Protein AF-A0A0K1EF83-F1 (afdb_monomer)

Foldseek 3Di:
DDPLPVPPPPPVPDDPDDDDDDPDPPPPNLAFKEKEWAWADWQAADCPAPDPLLNFAWIKTKIFIDTPPDPDTLDIAIKIATDDDADLDPPPSHEHDFDKWWWFQDPDDFAGIFTWAQDLVVLCVRRPNDFDAGEGDDWTSVVHSGYIFTAHYWDCVVVSHITHPPRVVVSVSVVCVCVVPFDWDQHWIGRNPDIGRGTIRSRYMYGYYYHDD

Organism: Chondromyces crocatus (NCBI:txid52)

Solvent-accessible surface area (backbone atoms only — not comparable to full-atom values): 11336 Å² total; per-residue (Å²): 136,87,66,79,80,75,52,82,76,67,60,84,81,65,75,94,73,88,82,86,87,76,98,60,87,72,75,71,73,60,62,43,35,39,38,41,36,38,33,71,49,77,29,60,61,29,88,86,40,94,43,70,36,22,28,44,5,11,22,42,18,44,32,37,33,30,44,68,97,56,95,58,63,80,47,70,33,29,29,39,32,28,16,62,67,61,46,36,61,58,95,65,52,26,20,62,57,64,46,78,35,36,42,29,64,33,91,64,91,62,35,65,33,27,47,30,28,77,39,64,70,56,10,37,71,64,25,36,65,23,52,85,38,24,43,26,68,34,40,46,35,76,61,33,85,37,20,34,18,33,7,67,45,72,48,44,67,94,74,51,23,46,34,34,37,64,13,61,63,39,47,52,52,53,46,52,54,48,68,73,70,49,46,68,45,77,47,66,30,15,32,30,77,54,80,41,79,44,55,28,32,66,18,41,36,37,37,40,42,67,62,82,127

Mean predicted aligned error: 7.96 Å

Sequence (213 aa):
MSTCVAGAVAEANQQQDGNERVRGVVKPCPVQLVLTIQRIREWPKNDEGTSANAKQGGTISTYKLERVGTRKALTEGFMLEAAGPSTKTAGTDQRIPAGTYGIIDNPGTKGPYRFVQTSKSLATATFGERFEVNIHVGNFPTELEGCFCPGQSWSDNEGAFPSVSTSRPQVKELETHIEGEGTTEVVKTYDGRDEHSRKYFTNVTVIVREIAT

Radius of gyration: 18.02 Å; Cα contacts (8 Å, |Δi|>4): 515; chains: 1; bounding box: 60×32×43 Å

pLDDT: mean 86.74, std 19.77, range [29.45, 98.62]

Secondary structure (DSSP, 8-state):
---TTTSTTTGGG----------S--PPPS--EEEEEEEEEEE---TT-SSHHHHH-EEEEEEEEEETT-SSEEEEEEEEE-SSS---STT---PPPSEEEEEEE-SSSSSSEEEEBSSHHHHHHHHTT----EE---SSGGG-TTSBEEES-EE-GGGT--EES-HHHHHHHHHHHHHHH--EEEEEEESSS-EEEEEEETTEEEEEEPPP-

InterPro domains:
  IPR043732 Domain of unknown function DUF5675 [PF18925] (74-179)

Nearest PDB structures (foldseek):
  3iay-assembly1_A  TM=5.113E-01  e=1.161E+00  Saccharomyces cerevisiae
  6tny-assembly1_A  TM=3.654E-01  e=2.486E+00  Homo sapiens
  6p1h-assembly1_A  TM=2.331E-01  e=3.143E+00  Saccharomyces cerevisiae S288C

Structure (mmCIF, N/CA/C/O backbone):
data_AF-A0A0K1EF83-F1
#
_entry.id   AF-A0A0K1EF83-F1
#
loop_
_atom_site.group_PDB
_atom_site.id
_atom_site.type_symbol
_atom_site.label_atom_id
_atom_site.label_alt_id
_atom_site.label_comp_id
_atom_site.label_asym_id
_atom_site.label_entity_id
_atom_site.label_seq_id
_atom_site.pdbx_PDB_ins_code
_atom_site.Cartn_x
_atom_site.Cartn_y
_atom_site.Cartn_z
_atom_site.occupancy
_atom_site.B_iso_or_equiv
_atom_site.auth_seq_id
_atom_site.auth_comp_id
_atom_site.auth_asym_id
_atom_site.auth_atom_id
_atom_site.pdbx_PDB_model_num
ATOM 1 N N . MET A 1 1 ? -17.779 -15.255 19.672 1.00 30.95 1 MET A N 1
ATOM 2 C CA . MET A 1 1 ? -17.388 -15.432 18.259 1.00 30.95 1 MET A CA 1
ATOM 3 C C . MET A 1 1 ? -17.779 -14.156 17.534 1.00 30.95 1 MET A C 1
ATOM 5 O O . MET A 1 1 ? -18.961 -13.856 17.480 1.00 30.95 1 MET A O 1
ATOM 9 N N . SER A 1 2 ? -16.792 -13.347 17.147 1.00 30.86 2 SER A N 1
ATOM 10 C CA . SER A 1 2 ? -16.979 -12.009 16.571 1.00 30.86 2 SER A CA 1
ATOM 11 C C . SER A 1 2 ? -16.981 -12.123 15.048 1.00 30.86 2 SER A C 1
ATOM 13 O O . SER A 1 2 ? -15.952 -12.428 14.453 1.00 30.86 2 SER A O 1
ATOM 15 N N . THR A 1 3 ? -18.147 -11.951 14.432 1.00 29.45 3 THR A N 1
ATOM 16 C CA . THR A 1 3 ? -18.383 -12.046 12.980 1.00 29.45 3 THR A CA 1
ATOM 17 C C . THR A 1 3 ? -18.225 -10.706 12.251 1.00 29.45 3 THR A C 1
ATOM 19 O O . THR A 1 3 ? -18.468 -10.624 11.050 1.00 29.45 3 THR A O 1
ATOM 22 N N . CYS A 1 4 ? -17.770 -9.648 12.926 1.00 35.97 4 CYS A N 1
ATOM 23 C CA . CYS A 1 4 ? -17.853 -8.283 12.397 1.00 35.97 4 CYS A CA 1
ATOM 24 C C . CYS A 1 4 ? -16.857 -7.926 11.278 1.00 35.97 4 CYS A C 1
ATOM 26 O O . CYS A 1 4 ? -16.946 -6.828 10.744 1.00 35.97 4 CYS A O 1
ATOM 28 N N . VAL A 1 5 ? -15.940 -8.818 10.889 1.00 39.22 5 VAL A N 1
ATOM 29 C CA . VAL A 1 5 ? -15.001 -8.545 9.777 1.00 39.22 5 VAL A CA 1
ATOM 30 C C . VAL A 1 5 ? -15.468 -9.172 8.455 1.00 39.22 5 VAL A C 1
ATOM 32 O O . VAL A 1 5 ? -15.115 -8.686 7.389 1.00 39.22 5 VAL A O 1
ATOM 35 N N . ALA A 1 6 ? -16.330 -10.197 8.493 1.00 30.17 6 ALA A N 1
ATOM 36 C CA . ALA A 1 6 ? -16.819 -10.866 7.281 1.00 30.17 6 ALA A CA 1
ATOM 37 C C . ALA A 1 6 ? -18.082 -10.218 6.672 1.00 30.17 6 ALA A C 1
ATOM 39 O O . ALA A 1 6 ? -18.408 -10.486 5.520 1.00 30.17 6 ALA A O 1
ATOM 40 N N . GLY A 1 7 ? -18.795 -9.368 7.423 1.00 31.78 7 GLY A N 1
ATOM 41 C CA . GLY A 1 7 ? -20.093 -8.815 7.004 1.00 31.78 7 GLY A CA 1
ATOM 42 C C . GLY A 1 7 ? -20.046 -7.512 6.198 1.00 31.78 7 GLY A C 1
ATOM 43 O O . GLY A 1 7 ? -21.001 -7.206 5.494 1.00 31.78 7 GLY A O 1
ATOM 44 N N . ALA A 1 8 ? -18.951 -6.747 6.244 1.00 39.53 8 ALA A N 1
ATOM 45 C CA . ALA A 1 8 ? -18.952 -5.365 5.744 1.00 39.53 8 ALA A CA 1
ATOM 46 C C . ALA A 1 8 ? -19.011 -5.216 4.207 1.00 39.53 8 ALA A C 1
ATOM 48 O O . ALA A 1 8 ? -19.173 -4.103 3.717 1.00 39.53 8 ALA A O 1
ATOM 49 N N . VAL A 1 9 ? -18.893 -6.307 3.438 1.00 37.19 9 VAL A N 1
ATOM 50 C CA . VAL A 1 9 ? -18.884 -6.256 1.958 1.00 37.19 9 VAL A CA 1
ATOM 51 C C . VAL A 1 9 ? -20.039 -7.043 1.320 1.00 37.19 9 VAL A C 1
ATOM 53 O O . VAL A 1 9 ? -20.297 -6.884 0.131 1.00 37.19 9 VAL A O 1
ATOM 56 N N . ALA A 1 10 ? -20.783 -7.853 2.082 1.00 30.02 10 ALA A N 1
ATOM 57 C CA . ALA A 1 10 ? -21.907 -8.625 1.539 1.00 30.02 10 ALA A CA 1
ATOM 58 C C . ALA A 1 10 ? -23.230 -7.833 1.499 1.00 30.02 10 ALA A C 1
ATOM 60 O O . ALA A 1 10 ? -24.072 -8.098 0.645 1.00 30.02 10 ALA A O 1
ATOM 61 N N . GLU A 1 11 ? -23.408 -6.831 2.367 1.00 36.75 11 GLU A N 1
ATOM 62 C CA . GLU A 1 11 ? -24.679 -6.093 2.493 1.00 36.75 11 GLU A CA 1
ATOM 63 C C . GLU A 1 11 ? -24.799 -4.854 1.593 1.00 36.75 11 GLU A C 1
ATOM 65 O O . GLU A 1 11 ? -25.862 -4.248 1.522 1.00 36.75 11 GLU A O 1
ATOM 70 N N . ALA A 1 12 ? -23.765 -4.487 0.828 1.00 37.19 12 ALA A N 1
ATOM 71 C CA . ALA A 1 12 ? -23.875 -3.366 -0.113 1.00 37.19 12 ALA A CA 1
ATOM 72 C C . ALA A 1 12 ? -24.766 -3.675 -1.339 1.00 37.19 12 ALA A C 1
ATOM 74 O O . ALA A 1 12 ? -25.038 -2.775 -2.129 1.00 37.19 12 ALA A O 1
ATOM 75 N N . ASN A 1 13 ? -25.216 -4.927 -1.503 1.00 32.47 13 ASN A N 1
ATOM 76 C CA . ASN A 1 13 ? -25.941 -5.389 -2.690 1.00 32.47 13 ASN A CA 1
ATOM 77 C C . ASN A 1 13 ? -27.353 -5.936 -2.434 1.00 32.47 13 ASN A C 1
ATOM 79 O O . ASN A 1 13 ? -27.962 -6.457 -3.368 1.00 32.47 13 ASN A O 1
ATOM 83 N N . GLN A 1 14 ? -27.912 -5.824 -1.227 1.00 37.00 14 GLN A N 1
ATOM 84 C CA . GLN A 1 14 ? -29.306 -6.210 -0.998 1.00 37.00 14 GLN A CA 1
ATOM 85 C C . GLN A 1 14 ? -30.036 -5.209 -0.103 1.00 37.00 14 GLN A C 1
ATOM 87 O O . GLN A 1 14 ? -29.524 -4.807 0.932 1.00 37.00 14 GLN A O 1
ATOM 92 N N . GLN A 1 15 ? -31.272 -4.909 -0.517 1.00 34.47 15 GLN A N 1
ATOM 93 C CA . GLN A 1 15 ? -32.364 -4.260 0.222 1.00 34.47 15 G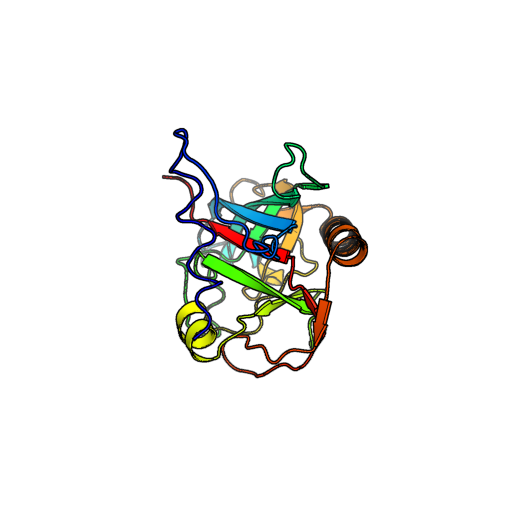LN A CA 1
ATOM 94 C C . GLN A 1 15 ? -32.612 -2.766 -0.055 1.00 34.47 15 GLN A C 1
ATOM 96 O O . GLN A 1 15 ? -32.528 -1.904 0.815 1.00 34.47 15 GLN A O 1
ATOM 101 N N . GLN A 1 16 ? -33.115 -2.492 -1.264 1.00 41.38 16 GLN A N 1
ATOM 102 C CA . GLN A 1 16 ? -34.498 -2.008 -1.328 1.00 41.38 16 GLN A CA 1
ATOM 103 C C . GLN A 1 16 ? -35.406 -3.211 -1.043 1.0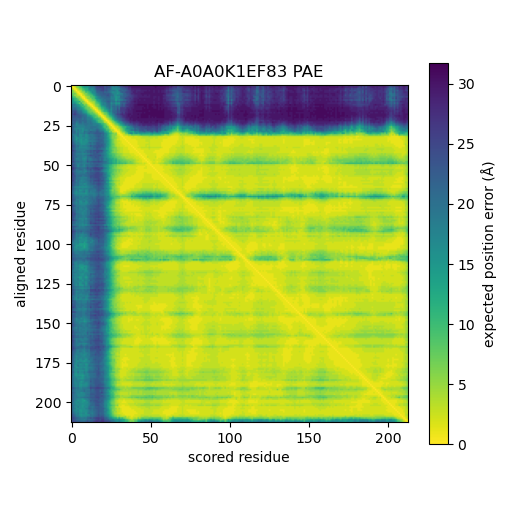0 41.38 16 GLN A C 1
ATOM 105 O O . GLN A 1 16 ? -35.372 -4.179 -1.792 1.00 41.38 16 GLN A O 1
ATOM 110 N N . ASP A 1 17 ? -36.062 -3.211 0.114 1.00 35.47 17 ASP A N 1
ATOM 111 C CA . ASP A 1 17 ? -37.479 -3.557 0.294 1.00 35.47 17 ASP A CA 1
ATOM 112 C C . ASP A 1 17 ? -37.770 -3.744 1.785 1.00 35.47 17 ASP A C 1
ATOM 114 O O . ASP A 1 17 ? -37.019 -4.372 2.531 1.00 35.47 17 ASP A O 1
ATOM 118 N N . GLY A 1 18 ? -38.826 -3.067 2.233 1.00 41.50 18 GLY A N 1
ATOM 119 C CA . GLY A 1 18 ? -39.131 -2.861 3.642 1.00 41.50 18 GLY A CA 1
ATOM 120 C C . GLY A 1 18 ? -39.574 -4.118 4.385 1.00 41.50 18 GLY A C 1
ATOM 121 O O . GLY A 1 18 ? -40.112 -5.039 3.790 1.00 41.50 18 GLY A O 1
ATOM 122 N N . ASN A 1 19 ? -39.408 -4.117 5.708 1.00 33.50 19 ASN A N 1
ATOM 123 C CA . ASN A 1 19 ? -40.515 -4.131 6.667 1.00 33.50 19 ASN A CA 1
ATOM 124 C C . ASN A 1 19 ? -39.970 -3.984 8.107 1.00 33.50 19 ASN A C 1
ATOM 126 O O . ASN A 1 19 ? -38.780 -4.107 8.371 1.00 33.50 19 ASN A O 1
ATOM 130 N N . GLU A 1 20 ? -40.883 -3.662 9.011 1.00 40.75 20 GLU A N 1
ATOM 131 C CA . GLU A 1 20 ? -40.772 -3.210 10.397 1.00 40.75 20 GLU A CA 1
ATOM 132 C C . GLU A 1 20 ? -39.785 -3.869 11.394 1.00 40.75 20 GLU A C 1
ATOM 134 O O . GLU A 1 20 ? -39.628 -5.080 11.493 1.00 40.75 20 GLU A O 1
ATOM 139 N N . ARG A 1 21 ? -39.313 -2.988 12.297 1.00 44.75 21 ARG A N 1
ATOM 140 C CA . ARG A 1 21 ? -39.071 -3.163 13.749 1.00 44.75 21 ARG A CA 1
ATOM 141 C C . ARG A 1 21 ? -38.148 -4.302 14.210 1.00 44.75 21 ARG A C 1
ATOM 143 O O . ARG A 1 21 ? -38.593 -5.307 14.755 1.00 44.75 21 ARG A O 1
ATOM 150 N N . VAL A 1 22 ? -36.858 -3.973 14.302 1.00 41.81 22 VAL A N 1
ATOM 151 C CA . VAL A 1 22 ? -35.973 -4.491 15.360 1.00 41.81 22 VAL A CA 1
ATOM 152 C C . VAL A 1 22 ? -35.412 -3.300 16.142 1.00 41.81 22 VAL A C 1
ATOM 154 O O . VAL A 1 22 ? -34.492 -2.623 15.694 1.00 41.81 22 VAL A O 1
ATOM 157 N N . ARG A 1 23 ? -35.976 -3.008 17.326 1.00 41.69 23 ARG A N 1
ATOM 158 C CA . ARG A 1 23 ? -35.370 -2.083 18.306 1.00 41.69 23 ARG A CA 1
ATOM 159 C C . ARG A 1 23 ? -34.234 -2.801 19.044 1.00 41.69 23 ARG A C 1
ATOM 161 O O . ARG A 1 23 ? -34.326 -3.070 20.236 1.00 41.69 23 ARG A O 1
ATOM 168 N N . GLY A 1 24 ? -33.178 -3.136 18.317 1.00 43.81 24 GLY A N 1
ATOM 169 C CA . GLY A 1 24 ? -31.847 -3.322 18.880 1.00 43.81 24 GLY A CA 1
ATOM 170 C C . GLY A 1 24 ? -31.062 -2.047 18.606 1.00 43.81 24 GLY A C 1
ATOM 171 O O . GLY A 1 24 ? -31.233 -1.445 17.547 1.00 43.81 24 GLY A O 1
ATOM 172 N N . VAL A 1 25 ? -30.218 -1.604 19.538 1.00 40.47 25 VAL A N 1
ATOM 173 C CA . VAL A 1 25 ? -29.195 -0.606 19.205 1.00 40.47 25 VAL A CA 1
ATOM 174 C C . VAL A 1 25 ? -28.267 -1.296 18.210 1.00 40.47 25 VAL A C 1
ATOM 176 O O . VAL A 1 25 ? -27.376 -2.042 18.611 1.00 40.47 25 VAL A O 1
ATOM 179 N N . VAL A 1 26 ? -28.526 -1.132 16.911 1.00 46.53 26 VAL A N 1
ATOM 180 C CA . VAL A 1 26 ? -27.569 -1.515 15.877 1.00 46.53 26 VAL A CA 1
ATOM 181 C C . VAL A 1 26 ? -26.355 -0.649 16.158 1.00 46.53 26 VAL A C 1
ATOM 183 O O . VAL A 1 26 ? -26.389 0.562 15.941 1.00 46.53 26 VAL A O 1
ATOM 186 N N . LYS A 1 27 ? -25.323 -1.248 16.765 1.00 50.31 27 LYS A N 1
ATOM 187 C CA . LYS A 1 27 ? -24.065 -0.551 17.006 1.00 50.31 27 LYS A CA 1
ATOM 188 C C . LYS A 1 27 ? -23.601 -0.082 15.624 1.00 50.31 27 LYS A C 1
ATOM 190 O O . LYS A 1 27 ? -23.461 -0.939 14.748 1.00 50.31 27 LYS A O 1
ATOM 195 N N . PRO A 1 28 ? -23.456 1.234 15.393 1.00 57.50 28 PRO A N 1
ATOM 196 C CA . PRO A 1 28 ? -23.094 1.740 14.079 1.00 57.50 28 PRO A CA 1
ATOM 197 C C . PRO A 1 28 ? -21.820 1.041 13.610 1.00 57.50 28 PRO A C 1
ATOM 199 O O . PRO A 1 28 ? -20.947 0.745 14.434 1.00 57.50 28 PRO A O 1
ATOM 202 N N . CYS A 1 29 ? -21.749 0.736 12.308 1.00 57.56 29 CYS A N 1
ATOM 203 C CA . CYS A 1 29 ? -20.567 0.121 11.717 1.00 57.56 29 CYS A CA 1
ATOM 204 C C . CYS A 1 29 ? -19.346 0.938 12.158 1.00 57.56 29 CYS A C 1
ATOM 206 O O . CYS A 1 29 ? -19.333 2.154 11.942 1.00 57.56 29 CYS A O 1
ATOM 208 N N . PRO A 1 30 ? -18.359 0.320 12.831 1.00 69.56 30 PRO A N 1
ATOM 209 C CA . PRO A 1 30 ? -17.220 1.071 13.327 1.00 69.56 30 PRO A CA 1
ATOM 210 C C . PRO A 1 30 ? -16.426 1.667 12.166 1.00 69.56 30 PRO A C 1
ATOM 212 O O . PRO A 1 30 ? -15.825 2.712 12.350 1.00 69.56 30 PRO A O 1
ATOM 215 N N . VAL A 1 31 ? -16.475 1.065 10.970 1.00 77.00 31 VAL A N 1
ATOM 216 C CA . VAL A 1 31 ? -15.812 1.587 9.773 1.00 77.00 31 VAL A CA 1
ATOM 217 C C . VAL A 1 31 ? -16.495 2.868 9.308 1.00 77.00 31 VAL A C 1
ATOM 219 O O . VAL A 1 31 ? -17.648 2.865 8.879 1.00 77.00 31 VAL A O 1
ATOM 222 N N . GLN A 1 32 ? -15.740 3.958 9.359 1.00 88.69 32 GLN A N 1
ATOM 223 C CA . GLN A 1 32 ? -16.171 5.280 8.912 1.00 88.69 32 GLN A CA 1
ATOM 224 C C . GLN A 1 32 ? -15.248 5.845 7.838 1.00 88.69 32 GLN A C 1
ATOM 226 O O . GLN A 1 32 ? -15.691 6.683 7.059 1.00 88.69 32 GLN A O 1
ATOM 231 N N . LEU A 1 33 ? -14.005 5.364 7.763 1.00 94.62 33 LEU A N 1
ATOM 232 C CA . LEU A 1 33 ? -12.990 5.784 6.806 1.00 94.62 33 LEU A CA 1
ATOM 233 C C . LEU A 1 33 ? -12.497 4.580 6.005 1.00 94.62 33 LEU A C 1
ATOM 235 O O . LEU A 1 33 ? -12.127 3.551 6.572 1.00 94.62 33 LEU A O 1
ATOM 239 N N . VAL A 1 34 ? -12.468 4.717 4.682 1.00 96.75 34 VAL A N 1
ATOM 240 C CA . VAL A 1 34 ? -11.990 3.674 3.771 1.00 96.75 34 VAL A CA 1
ATOM 241 C C . VAL A 1 34 ? -10.897 4.243 2.877 1.00 96.75 34 VAL A C 1
ATOM 243 O O . VAL A 1 34 ? -11.153 5.158 2.098 1.00 96.75 34 VAL A O 1
ATOM 246 N N . LEU A 1 35 ? -9.689 3.686 2.975 1.00 97.81 35 LEU A N 1
ATOM 247 C CA . LEU A 1 35 ? -8.602 3.903 2.025 1.00 97.81 35 LEU A CA 1
ATOM 248 C C . LEU A 1 35 ? -8.655 2.803 0.962 1.00 97.81 35 LEU A C 1
ATOM 250 O O . LEU A 1 35 ? -8.228 1.675 1.201 1.00 97.81 35 LEU A O 1
ATOM 254 N N . THR A 1 36 ? -9.176 3.117 -0.218 1.00 97.56 36 THR A N 1
ATOM 255 C CA . THR A 1 36 ? -9.175 2.193 -1.358 1.00 97.56 36 THR A CA 1
ATOM 256 C C . THR A 1 36 ? -7.918 2.405 -2.188 1.00 97.56 36 THR A C 1
ATOM 258 O O . THR A 1 36 ? -7.640 3.532 -2.580 1.00 97.56 36 THR A O 1
ATOM 261 N N . ILE A 1 37 ? -7.193 1.330 -2.495 1.00 97.94 37 ILE A N 1
ATOM 262 C CA . ILE A 1 37 ? -6.038 1.277 -3.396 1.00 97.94 37 ILE A CA 1
ATOM 263 C C . ILE A 1 37 ? -6.415 0.359 -4.562 1.00 97.94 37 ILE A C 1
ATOM 265 O O . ILE A 1 37 ? -6.560 -0.852 -4.399 1.00 97.94 37 ILE A O 1
ATOM 269 N N . GLN A 1 38 ? -6.615 0.943 -5.738 1.00 97.62 38 GLN A N 1
ATOM 270 C CA . GLN A 1 38 ? -7.040 0.252 -6.954 1.00 97.62 38 GLN A CA 1
ATOM 271 C C . GLN A 1 38 ? -5.883 0.219 -7.946 1.00 97.62 38 GLN A C 1
ATOM 273 O O . GLN A 1 38 ? -5.527 1.259 -8.500 1.00 97.62 38 GLN A O 1
ATOM 278 N N . ARG A 1 39 ? -5.305 -0.963 -8.183 1.00 97.19 39 ARG A N 1
ATOM 279 C CA . ARG A 1 39 ? -4.233 -1.144 -9.173 1.00 97.19 39 ARG A CA 1
ATOM 280 C C . ARG A 1 39 ? -4.743 -0.796 -10.567 1.00 97.19 39 ARG A C 1
ATOM 282 O O . ARG A 1 39 ? -5.856 -1.183 -10.924 1.00 97.19 39 ARG A O 1
ATOM 289 N N . ILE A 1 40 ? -3.940 -0.061 -11.336 1.00 96.62 40 ILE A N 1
ATOM 290 C CA . ILE A 1 40 ? -4.308 0.389 -12.688 1.00 96.62 40 ILE A CA 1
ATOM 291 C C . ILE A 1 40 ? -3.324 -0.057 -13.766 1.00 96.62 40 ILE A C 1
ATOM 293 O O . ILE A 1 40 ? -3.747 -0.315 -14.888 1.00 96.62 40 IL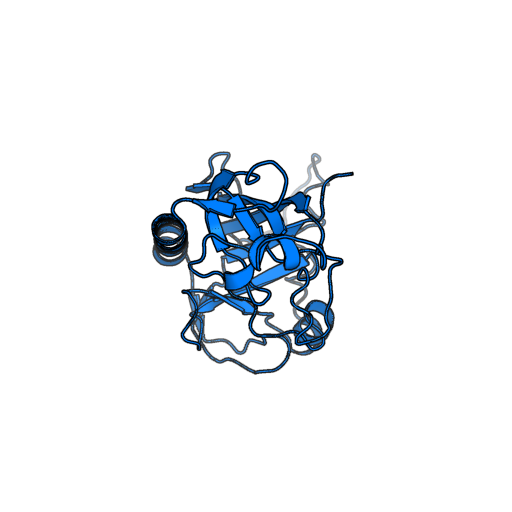E A O 1
ATOM 297 N N . ARG A 1 41 ? -2.023 -0.148 -13.462 1.00 96.62 41 ARG A N 1
ATOM 298 C CA . ARG A 1 41 ? -1.009 -0.524 -14.455 1.00 96.62 41 ARG A CA 1
ATOM 299 C C . ARG A 1 41 ? 0.247 -1.072 -13.796 1.00 96.62 41 ARG A C 1
ATOM 301 O O . ARG A 1 41 ? 0.692 -0.547 -12.779 1.00 96.62 41 ARG A O 1
ATOM 308 N N . GLU A 1 42 ? 0.827 -2.093 -14.412 1.00 96.69 42 GLU A N 1
ATOM 309 C CA . GLU A 1 42 ? 2.106 -2.683 -14.025 1.00 96.69 42 GLU A CA 1
ATOM 310 C C . GLU A 1 42 ? 3.175 -2.424 -15.094 1.00 96.69 42 GLU A C 1
ATOM 312 O O . GLU A 1 42 ? 2.897 -2.448 -16.294 1.00 96.69 42 GLU A O 1
ATOM 317 N N . TRP A 1 43 ? 4.405 -2.234 -14.625 1.00 96.88 43 TRP A N 1
ATOM 318 C CA . TR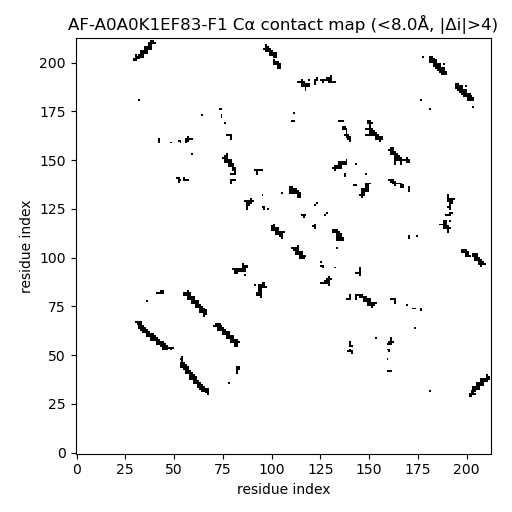P A 1 43 ? 5.641 -2.375 -15.378 1.0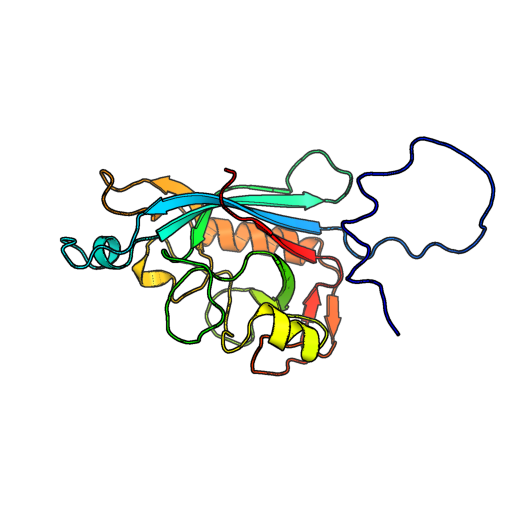0 96.88 43 TRP A CA 1
ATOM 319 C C . TRP A 1 43 ? 6.410 -3.543 -14.762 1.00 96.88 43 TRP A C 1
ATOM 321 O O . TRP A 1 43 ? 6.813 -3.446 -13.597 1.00 96.88 43 TRP A O 1
ATOM 331 N N . PRO A 1 44 ? 6.585 -4.653 -15.492 1.00 95.69 44 PRO A N 1
ATOM 332 C CA . PRO A 1 44 ? 7.225 -5.842 -14.951 1.00 95.69 44 PRO A CA 1
ATOM 333 C C . PRO A 1 44 ? 8.701 -5.587 -14.627 1.00 95.69 44 PRO A C 1
ATOM 335 O O . PRO A 1 44 ? 9.329 -4.683 -15.179 1.00 95.69 44 PRO A O 1
ATOM 338 N N . LYS A 1 45 ? 9.259 -6.430 -13.752 1.00 94.69 45 LYS A N 1
ATOM 339 C CA . LYS A 1 45 ? 10.708 -6.502 -13.526 1.00 94.69 45 LYS A CA 1
ATOM 340 C C . LYS A 1 45 ? 11.422 -6.788 -14.851 1.00 94.69 45 LYS A C 1
ATOM 342 O O . LYS A 1 45 ? 10.965 -7.638 -15.616 1.00 94.69 45 LYS A O 1
ATOM 347 N N . ASN A 1 46 ? 12.525 -6.091 -15.111 1.00 94.56 46 ASN A N 1
ATOM 348 C CA . ASN A 1 46 ? 13.299 -6.221 -16.346 1.00 94.56 46 ASN A CA 1
ATOM 349 C C . ASN A 1 46 ? 14.801 -6.273 -16.046 1.00 94.56 46 ASN A C 1
ATOM 351 O O . ASN A 1 46 ? 15.448 -5.232 -15.959 1.00 94.56 46 ASN A O 1
ATOM 355 N N . ASP A 1 47 ? 15.373 -7.471 -15.928 1.00 93.50 47 ASP A N 1
ATOM 356 C CA . ASP A 1 47 ? 16.787 -7.665 -15.563 1.00 93.50 47 ASP A CA 1
ATOM 357 C C . ASP A 1 47 ? 17.781 -6.995 -16.535 1.00 93.50 47 ASP A C 1
ATOM 359 O O . ASP A 1 47 ? 18.885 -6.605 -16.132 1.00 93.50 47 ASP A O 1
ATOM 363 N N . GLU A 1 48 ? 17.369 -6.790 -17.789 1.00 94.94 48 GLU A N 1
ATOM 364 C CA . GLU A 1 48 ? 18.129 -6.097 -18.839 1.00 94.94 48 GLU A CA 1
ATOM 365 C C . GLU A 1 48 ? 17.981 -4.564 -18.779 1.00 94.94 48 GLU A C 1
ATOM 367 O O . GLU A 1 48 ? 18.618 -3.835 -19.540 1.00 94.94 48 GLU A O 1
ATOM 372 N N . GLY A 1 49 ? 17.158 -4.049 -17.862 1.00 91.44 49 GLY A N 1
ATOM 373 C CA . GLY A 1 49 ? 16.910 -2.627 -17.672 1.00 91.44 49 GLY A CA 1
ATOM 374 C C . GLY A 1 49 ? 18.187 -1.836 -17.374 1.00 91.44 49 GLY A C 1
ATOM 375 O O . GLY A 1 49 ? 19.050 -2.247 -16.595 1.00 91.44 49 GLY A O 1
ATOM 376 N N . THR A 1 50 ? 18.290 -0.643 -17.957 1.00 93.44 50 THR A N 1
ATOM 377 C CA . THR A 1 50 ? 19.484 0.217 -17.867 1.00 93.44 50 THR A CA 1
ATOM 378 C C . THR A 1 50 ? 19.644 0.922 -16.516 1.00 93.44 50 THR A C 1
ATOM 380 O O . THR A 1 50 ? 20.698 1.494 -16.241 1.00 93.44 50 THR A O 1
ATOM 383 N N . SER A 1 51 ? 18.631 0.870 -15.645 1.00 96.31 51 SER A N 1
ATOM 384 C CA . SER A 1 51 ? 18.656 1.432 -14.290 1.00 96.31 51 SER A CA 1
ATOM 385 C C . SER A 1 51 ? 18.118 0.439 -13.260 1.00 96.31 51 SER A C 1
ATOM 387 O O . SER A 1 51 ? 17.342 -0.455 -13.593 1.00 96.31 51 SER A O 1
ATOM 389 N N . ALA A 1 52 ? 18.481 0.617 -11.986 1.00 96.94 52 ALA A N 1
ATOM 390 C CA . ALA A 1 52 ? 17.951 -0.208 -10.896 1.00 96.94 52 ALA A CA 1
ATOM 391 C C . ALA A 1 52 ? 16.414 -0.121 -10.788 1.00 96.94 52 ALA A C 1
ATOM 393 O O . ALA A 1 52 ? 15.760 -1.122 -10.508 1.00 96.94 52 ALA A O 1
ATOM 394 N N . ASN A 1 53 ? 15.831 1.042 -11.100 1.00 97.06 53 ASN A N 1
ATOM 395 C CA . ASN A 1 53 ? 14.379 1.218 -11.131 1.00 97.06 53 ASN A CA 1
ATOM 396 C C . ASN A 1 53 ? 13.712 0.440 -12.270 1.00 97.06 53 ASN A C 1
ATOM 398 O O . ASN A 1 53 ? 12.681 -0.187 -12.049 1.00 97.06 53 ASN A O 1
ATOM 402 N N . ALA A 1 54 ? 14.320 0.428 -13.461 1.00 96.38 54 ALA A N 1
ATOM 403 C CA . ALA A 1 54 ? 13.848 -0.388 -14.581 1.00 96.38 54 ALA A CA 1
ATOM 404 C C . ALA A 1 54 ? 13.918 -1.888 -14.258 1.00 96.38 54 ALA A C 1
ATOM 406 O O . ALA A 1 54 ? 12.996 -2.632 -14.577 1.00 96.38 54 ALA A O 1
ATOM 407 N N . LYS A 1 55 ? 14.977 -2.324 -13.564 1.00 96.62 55 LYS A N 1
ATOM 408 C CA . LYS A 1 55 ? 15.111 -3.718 -13.116 1.00 96.62 55 LYS A CA 1
ATOM 409 C C . LYS A 1 55 ? 14.033 -4.119 -12.123 1.00 96.62 55 LYS A C 1
ATOM 411 O O . LYS A 1 55 ? 13.462 -5.198 -12.241 1.00 96.62 55 LYS A O 1
ATOM 416 N N . GLN A 1 56 ? 13.722 -3.230 -11.188 1.00 95.81 56 GLN A N 1
ATOM 417 C CA . GLN A 1 56 ? 12.737 -3.486 -10.145 1.00 95.81 56 GLN A CA 1
ATOM 418 C C . GLN A 1 56 ? 11.279 -3.377 -10.626 1.00 95.81 56 GLN A C 1
ATOM 420 O O . GLN A 1 56 ? 10.410 -4.067 -10.090 1.00 95.81 56 GLN A O 1
ATOM 425 N N . GLY A 1 57 ? 11.000 -2.532 -11.623 1.00 96.81 57 GLY A N 1
ATOM 426 C CA . GLY A 1 57 ? 9.644 -2.285 -12.117 1.00 96.81 57 GLY A CA 1
ATOM 427 C C . GLY A 1 57 ? 8.706 -1.714 -11.045 1.00 96.81 57 GLY A C 1
ATOM 428 O O . GLY A 1 57 ? 9.115 -1.337 -9.953 1.00 96.81 57 GLY A O 1
ATOM 429 N N . GLY A 1 58 ? 7.412 -1.643 -11.323 1.00 97.56 58 GLY A N 1
ATOM 430 C CA . GLY A 1 58 ? 6.445 -1.260 -10.296 1.00 97.56 58 GLY A CA 1
ATOM 431 C C . GLY A 1 58 ? 5.004 -1.370 -10.758 1.00 97.56 58 GLY A C 1
ATOM 432 O O . GLY A 1 58 ? 4.718 -1.533 -11.942 1.00 97.56 58 GLY A O 1
ATOM 433 N N . THR A 1 59 ? 4.083 -1.241 -9.817 1.00 98.06 59 THR A N 1
ATOM 434 C CA . THR A 1 59 ? 2.647 -1.172 -10.076 1.00 98.06 59 THR A CA 1
ATOM 435 C C . THR A 1 59 ? 2.133 0.181 -9.605 1.00 98.06 59 THR A C 1
ATOM 437 O O . THR A 1 59 ? 2.328 0.548 -8.448 1.00 98.06 59 THR A O 1
ATOM 440 N N . ILE A 1 60 ? 1.454 0.919 -10.482 1.00 98.19 60 ILE A N 1
ATOM 441 C CA . ILE A 1 60 ? 0.707 2.117 -10.099 1.00 98.19 60 ILE A CA 1
ATOM 442 C C . ILE A 1 60 ? -0.730 1.728 -9.781 1.00 98.19 60 ILE A C 1
ATOM 444 O O . ILE A 1 60 ? -1.390 0.992 -10.523 1.00 98.19 60 ILE A O 1
ATOM 448 N N . SER A 1 61 ? -1.220 2.283 -8.682 1.00 98.12 61 SER A N 1
ATOM 449 C CA . SER A 1 61 ? -2.614 2.246 -8.259 1.00 98.12 61 SER A CA 1
ATOM 450 C C . SER A 1 61 ? -3.143 3.664 -8.098 1.00 98.12 61 SER A C 1
ATOM 452 O O . SER A 1 61 ? -2.393 4.547 -7.695 1.00 98.12 61 SER A O 1
ATOM 454 N N . THR A 1 62 ? -4.431 3.895 -8.331 1.00 98.31 62 THR A N 1
ATOM 455 C CA . THR A 1 62 ? -5.111 5.066 -7.752 1.00 98.31 62 THR A CA 1
ATOM 456 C C . THR A 1 62 ? -5.431 4.783 -6.290 1.00 98.31 62 THR A C 1
ATOM 458 O O . THR A 1 62 ? -5.816 3.653 -5.975 1.00 98.31 62 THR A O 1
ATOM 461 N N . TYR A 1 63 ? -5.356 5.783 -5.414 1.00 97.56 63 TYR A N 1
ATOM 462 C CA . TYR A 1 63 ? -5.906 5.683 -4.063 1.00 97.56 63 TYR A CA 1
ATOM 463 C C . TYR A 1 63 ? -6.954 6.756 -3.784 1.00 97.56 63 TYR A C 1
ATOM 465 O O . TYR A 1 63 ? -6.880 7.860 -4.325 1.00 97.56 63 TYR A O 1
ATOM 473 N N . LYS A 1 64 ? -7.903 6.432 -2.902 1.00 97.50 64 LYS A N 1
ATOM 474 C CA . LYS A 1 64 ? -8.885 7.366 -2.339 1.00 97.50 64 LYS A CA 1
ATOM 475 C C . LYS A 1 64 ? -9.112 7.062 -0.869 1.00 97.50 64 LYS A C 1
ATOM 477 O O . LYS A 1 64 ? -9.371 5.910 -0.530 1.00 97.50 64 LYS A O 1
ATOM 482 N N . LEU A 1 65 ? -9.031 8.079 -0.019 1.00 97.69 65 LEU A N 1
ATOM 483 C CA . LEU A 1 65 ? -9.488 8.018 1.366 1.00 97.69 65 LEU A CA 1
ATOM 484 C C . LEU A 1 65 ? -10.850 8.704 1.457 1.00 97.69 65 LEU A C 1
ATOM 486 O O . LEU A 1 65 ? -10.961 9.892 1.162 1.00 97.69 65 LEU A O 1
ATOM 490 N N . GLU A 1 66 ? -11.883 7.980 1.870 1.00 95.81 66 GLU A N 1
ATOM 491 C CA . GLU A 1 66 ? -13.265 8.468 1.840 1.00 95.81 66 GLU A CA 1
ATOM 492 C C . GLU A 1 66 ? -13.986 8.194 3.158 1.00 95.81 66 GLU A C 1
ATOM 494 O O . GLU A 1 66 ? -13.731 7.183 3.818 1.00 95.81 66 GLU A O 1
ATOM 499 N N . ARG A 1 67 ? -14.936 9.068 3.517 1.00 94.12 67 ARG A N 1
ATOM 500 C CA . ARG A 1 67 ? -15.903 8.757 4.575 1.00 94.12 67 ARG A CA 1
ATOM 501 C C . ARG A 1 67 ? -17.016 7.888 4.013 1.00 94.12 67 ARG A C 1
ATOM 503 O O . ARG A 1 67 ? -17.628 8.250 3.002 1.00 94.12 67 ARG A O 1
ATOM 510 N N . VAL A 1 68 ? -17.335 6.797 4.702 1.00 88.75 68 VAL A N 1
ATOM 511 C CA . VAL A 1 68 ? -18.461 5.924 4.348 1.00 88.75 68 VAL A CA 1
ATOM 512 C C . VAL A 1 68 ? -19.749 6.749 4.283 1.00 88.75 68 VAL A C 1
ATOM 514 O O . VAL A 1 68 ? -20.047 7.540 5.176 1.00 88.75 68 VAL A O 1
ATOM 517 N N . GLY A 1 69 ? -20.508 6.587 3.198 1.00 84.25 69 GLY A N 1
ATOM 518 C CA . GLY A 1 69 ? -21.759 7.316 2.972 1.00 84.25 69 GLY A CA 1
ATOM 519 C C . GLY A 1 69 ? -21.592 8.736 2.419 1.00 84.25 69 GLY A C 1
ATOM 520 O O . GLY A 1 69 ? -22.592 9.402 2.155 1.00 84.25 69 GLY A O 1
ATOM 521 N N . THR A 1 70 ? -20.363 9.204 2.190 1.00 84.69 70 THR A N 1
ATOM 522 C CA . THR A 1 70 ? -20.102 10.474 1.496 1.00 84.69 70 THR A CA 1
ATOM 523 C C . THR A 1 70 ? -19.681 10.230 0.048 1.00 84.69 70 THR A C 1
ATOM 525 O O . THR A 1 70 ? -19.161 9.172 -0.285 1.00 84.69 70 THR A O 1
ATOM 528 N N . ARG A 1 71 ? -19.923 11.208 -0.836 1.00 78.25 71 ARG A N 1
ATOM 529 C CA . ARG A 1 71 ? -19.529 11.136 -2.260 1.00 78.25 71 ARG A CA 1
ATOM 530 C C . ARG A 1 71 ? -18.181 11.799 -2.567 1.00 78.25 71 ARG A C 1
ATOM 532 O O . ARG A 1 71 ? -17.810 11.886 -3.733 1.00 78.25 71 ARG A O 1
ATOM 539 N N . LYS A 1 72 ? -17.503 12.360 -1.562 1.00 88.06 72 LYS A N 1
ATOM 540 C CA . LYS A 1 72 ? -16.291 13.165 -1.746 1.00 88.06 72 LYS A CA 1
ATOM 541 C C . LYS A 1 72 ? -15.135 12.533 -0.979 1.00 88.06 72 LYS A C 1
ATOM 543 O O . LYS A 1 72 ? -15.228 12.382 0.238 1.00 88.06 72 LYS A O 1
ATOM 548 N N . ALA A 1 73 ? -14.045 12.258 -1.688 1.00 92.94 73 ALA A N 1
ATOM 549 C CA . ALA A 1 73 ? -12.797 11.844 -1.070 1.00 92.94 73 ALA A CA 1
ATOM 550 C C . ALA A 1 73 ? -12.216 12.957 -0.188 1.00 92.94 73 ALA A C 1
ATOM 552 O O . ALA A 1 73 ? -12.279 14.143 -0.525 1.00 92.94 73 ALA A O 1
ATOM 553 N N . LEU A 1 74 ? -11.663 12.556 0.955 1.00 95.88 74 LEU A N 1
ATOM 554 C CA . LEU A 1 74 ? -10.860 13.414 1.823 1.00 95.88 74 LEU A CA 1
ATOM 555 C C . LEU A 1 74 ? -9.557 13.778 1.123 1.00 95.88 74 LEU A C 1
ATOM 557 O O . LEU A 1 74 ? -9.211 14.949 1.046 1.00 95.88 74 LEU A O 1
ATOM 561 N N . THR A 1 75 ? -8.908 12.765 0.552 1.00 97.44 75 THR A N 1
ATOM 562 C CA . THR A 1 75 ? -7.719 12.890 -0.285 1.00 97.44 75 THR A CA 1
ATOM 563 C C . THR A 1 75 ? -7.688 11.749 -1.303 1.00 97.44 75 THR A C 1
ATOM 565 O O . THR A 1 75 ? -8.232 10.665 -1.064 1.00 97.44 75 THR A O 1
ATOM 568 N N . GLU A 1 76 ? -7.068 11.990 -2.452 1.00 97.88 76 GLU A N 1
ATOM 569 C CA . GLU A 1 76 ? -6.870 11.010 -3.515 1.00 97.88 76 GLU A CA 1
ATOM 570 C C . GLU A 1 76 ? -5.533 11.247 -4.225 1.00 97.88 76 GLU A C 1
ATOM 572 O O . GLU A 1 76 ? -4.937 12.320 -4.131 1.00 97.88 76 GLU A O 1
ATOM 577 N N . GLY A 1 77 ? -5.045 10.227 -4.921 1.00 98.19 77 GLY A N 1
ATOM 578 C CA . GLY A 1 77 ? -3.773 10.286 -5.632 1.00 98.19 77 GLY A CA 1
ATOM 579 C C . GLY A 1 77 ? -3.377 8.923 -6.176 1.00 98.19 77 GLY A C 1
ATOM 580 O O . GLY A 1 77 ? -4.233 8.117 -6.551 1.00 98.19 77 GLY A O 1
ATOM 581 N N . PHE A 1 78 ? -2.077 8.650 -6.196 1.00 98.62 78 PHE A N 1
ATOM 582 C CA . PHE A 1 78 ? -1.513 7.398 -6.687 1.00 98.62 78 PHE A CA 1
ATOM 583 C C . PHE A 1 78 ? -0.665 6.706 -5.625 1.00 98.62 78 PHE A C 1
ATOM 585 O O . PHE A 1 78 ? -0.070 7.360 -4.777 1.00 98.62 78 PHE A O 1
ATOM 592 N N . MET A 1 79 ? -0.629 5.378 -5.661 1.00 98.06 79 MET A N 1
ATOM 593 C CA . MET A 1 79 ? 0.279 4.553 -4.868 1.00 98.06 79 MET A CA 1
ATOM 594 C C . MET A 1 79 ? 1.191 3.793 -5.823 1.00 98.06 79 MET A C 1
ATOM 596 O O . MET A 1 79 ? 0.705 3.140 -6.750 1.00 98.06 79 MET A O 1
ATOM 600 N N . LEU A 1 80 ? 2.491 3.854 -5.572 1.00 98.44 80 LEU A N 1
ATOM 601 C CA . LEU A 1 80 ? 3.473 2.948 -6.143 1.00 98.44 80 LEU A CA 1
ATOM 602 C C . LEU A 1 80 ? 3.601 1.721 -5.227 1.00 98.44 80 LEU A C 1
ATOM 604 O O . LEU A 1 80 ? 3.747 1.861 -4.014 1.00 98.44 80 LEU A O 1
ATOM 608 N N . GLU A 1 81 ? 3.524 0.535 -5.820 1.00 97.06 81 GLU A N 1
ATOM 609 C CA . GLU A 1 81 ? 3.719 -0.784 -5.205 1.00 97.06 81 GLU A CA 1
ATOM 610 C C . GLU A 1 81 ? 4.739 -1.573 -6.048 1.00 97.06 81 GLU A C 1
ATOM 612 O O . GLU A 1 81 ? 5.029 -1.211 -7.192 1.00 97.06 81 GLU A O 1
ATOM 617 N N . ALA A 1 82 ? 5.289 -2.662 -5.514 1.00 96.25 82 ALA A N 1
ATOM 618 C CA . ALA A 1 82 ? 6.190 -3.544 -6.252 1.00 96.25 82 ALA A CA 1
ATOM 619 C C . ALA A 1 82 ? 5.527 -4.172 -7.497 1.00 96.25 82 ALA A C 1
ATOM 621 O O . ALA A 1 82 ? 4.303 -4.290 -7.592 1.00 96.25 82 ALA A O 1
ATOM 622 N N . ALA A 1 83 ? 6.344 -4.583 -8.467 1.00 95.44 83 ALA A N 1
ATOM 623 C CA . ALA A 1 83 ? 5.900 -5.368 -9.617 1.00 95.44 83 ALA A CA 1
ATOM 624 C C . ALA A 1 83 ? 5.887 -6.874 -9.321 1.00 95.44 83 ALA A C 1
ATOM 626 O O . ALA A 1 83 ? 6.544 -7.364 -8.400 1.00 95.44 83 ALA A O 1
ATOM 627 N N . GLY A 1 84 ? 5.186 -7.625 -10.161 1.00 92.19 84 GLY A N 1
ATOM 628 C CA . GLY A 1 84 ? 5.053 -9.071 -10.094 1.00 92.19 84 GLY A CA 1
ATOM 629 C C . GLY A 1 84 ? 3.773 -9.526 -9.391 1.00 92.19 84 GLY A C 1
ATOM 630 O O . GLY A 1 84 ? 3.036 -8.715 -8.826 1.00 92.19 84 GLY A O 1
ATOM 631 N N . PRO A 1 85 ? 3.486 -10.838 -9.421 1.00 92.00 85 PRO A N 1
ATOM 632 C CA . PRO A 1 85 ? 2.273 -11.394 -8.837 1.00 92.00 85 PRO A CA 1
ATOM 633 C C . PRO A 1 85 ? 2.170 -11.071 -7.346 1.00 92.00 85 PRO A C 1
ATOM 635 O O . PRO A 1 85 ? 3.173 -10.925 -6.651 1.00 92.00 85 PRO A O 1
ATOM 638 N N . SER A 1 86 ? 0.941 -10.996 -6.840 1.00 93.56 86 SER A N 1
ATOM 639 C CA . SER A 1 86 ? 0.722 -10.902 -5.402 1.00 93.56 86 SER A CA 1
ATOM 640 C C . SER A 1 86 ? 1.280 -12.128 -4.685 1.00 93.56 86 SER A C 1
ATOM 642 O O . SER A 1 86 ? 1.040 -13.260 -5.102 1.00 93.56 86 SER A O 1
ATOM 644 N N . THR A 1 87 ? 1.982 -11.912 -3.575 1.00 92.62 87 THR A N 1
ATOM 645 C CA . THR A 1 87 ? 2.625 -12.995 -2.827 1.00 92.62 87 THR A CA 1
ATOM 646 C C . THR A 1 87 ? 2.558 -12.803 -1.320 1.00 92.62 87 THR A C 1
ATOM 648 O O . THR A 1 87 ? 2.523 -11.687 -0.798 1.00 92.62 87 THR A O 1
ATOM 651 N N . LYS A 1 88 ? 2.585 -13.938 -0.625 1.00 93.25 88 LYS A N 1
ATOM 652 C CA . LYS A 1 88 ? 2.669 -14.055 0.832 1.00 93.25 88 LYS A CA 1
ATOM 653 C C . LYS A 1 88 ? 4.060 -14.492 1.305 1.00 93.25 88 LYS A C 1
ATOM 655 O O . LYS A 1 88 ? 4.245 -14.724 2.492 1.00 93.25 88 LYS A O 1
ATOM 660 N N . THR A 1 89 ? 5.021 -14.634 0.394 1.00 92.06 89 THR A N 1
ATOM 661 C CA . THR A 1 89 ? 6.395 -15.051 0.703 1.00 92.06 89 THR A CA 1
ATOM 662 C C . THR A 1 89 ? 7.260 -13.840 1.045 1.00 92.06 89 THR A C 1
ATOM 664 O O . THR A 1 89 ? 7.246 -12.835 0.324 1.00 92.06 89 THR A O 1
ATOM 667 N N . ALA A 1 90 ? 8.030 -13.936 2.128 1.00 88.69 90 ALA A N 1
ATOM 668 C CA . ALA A 1 90 ? 8.931 -12.877 2.579 1.00 88.69 90 ALA A CA 1
ATOM 669 C C . ALA A 1 90 ? 10.066 -12.594 1.573 1.00 88.69 90 ALA A C 1
ATOM 671 O O . ALA A 1 90 ? 10.505 -13.485 0.850 1.00 88.69 90 ALA A O 1
ATOM 672 N N . GLY A 1 91 ? 10.566 -11.353 1.545 1.00 84.31 91 GLY A N 1
ATOM 673 C CA . GLY A 1 91 ? 11.788 -10.979 0.812 1.00 84.31 91 GLY A CA 1
ATOM 674 C C . GLY A 1 91 ? 11.699 -10.992 -0.721 1.00 84.31 91 GLY A C 1
ATOM 675 O O . GLY A 1 91 ? 12.700 -10.774 -1.392 1.00 84.31 91 GLY A O 1
ATOM 676 N N . THR A 1 92 ? 10.519 -11.235 -1.289 1.00 84.94 92 THR A N 1
ATOM 677 C CA . THR A 1 92 ? 10.307 -11.337 -2.746 1.00 84.94 92 THR A CA 1
ATOM 678 C C . THR A 1 92 ? 10.163 -9.987 -3.453 1.00 84.94 92 THR A C 1
ATOM 680 O O . THR A 1 92 ? 10.261 -9.928 -4.681 1.00 84.94 92 THR A O 1
ATOM 683 N N . ASP A 1 93 ? 9.913 -8.917 -2.688 1.00 86.88 93 ASP A N 1
ATOM 684 C CA . ASP A 1 93 ? 9.639 -7.561 -3.179 1.00 86.88 93 ASP A CA 1
ATOM 685 C C . ASP A 1 93 ? 8.684 -7.567 -4.386 1.00 86.88 93 ASP A C 1
ATOM 687 O O . ASP A 1 93 ? 9.002 -7.146 -5.500 1.00 86.88 93 ASP A O 1
ATOM 691 N N . GLN A 1 94 ? 7.539 -8.206 -4.163 1.00 91.56 94 GLN A N 1
ATOM 692 C CA . GLN A 1 94 ? 6.430 -8.383 -5.100 1.00 91.56 94 GLN A CA 1
ATOM 693 C C . GLN A 1 94 ? 5.179 -7.704 -4.543 1.00 91.56 94 GLN A C 1
ATOM 695 O O . GLN A 1 94 ? 5.202 -7.220 -3.412 1.00 91.56 94 GLN A O 1
ATOM 700 N N . ARG A 1 95 ? 4.060 -7.682 -5.266 1.00 93.94 95 ARG A N 1
ATOM 701 C CA . ARG A 1 95 ? 2.812 -7.121 -4.728 1.00 93.94 95 ARG A CA 1
ATOM 702 C C . ARG A 1 95 ? 2.351 -7.828 -3.453 1.00 93.94 95 ARG A C 1
ATOM 704 O O . ARG A 1 95 ? 2.541 -9.038 -3.292 1.00 93.94 95 ARG A O 1
ATOM 711 N N . ILE A 1 96 ? 1.702 -7.098 -2.553 1.00 91.75 96 ILE A N 1
ATOM 712 C CA . ILE A 1 96 ? 0.941 -7.722 -1.468 1.00 91.75 96 ILE A CA 1
ATOM 713 C C . ILE A 1 96 ? -0.335 -8.357 -2.046 1.00 91.75 96 ILE A C 1
ATOM 715 O O . ILE A 1 96 ? -0.763 -7.991 -3.143 1.00 91.75 96 ILE A O 1
ATOM 719 N N . PRO A 1 97 ? -0.974 -9.326 -1.380 1.00 93.19 97 PRO A N 1
ATOM 720 C CA . PRO A 1 97 ? -2.287 -9.804 -1.808 1.00 93.19 97 PRO A CA 1
ATOM 721 C C . PRO A 1 97 ? -3.308 -8.663 -1.881 1.00 93.19 97 PRO A C 1
ATOM 723 O O . PRO A 1 97 ? -3.222 -7.708 -1.119 1.00 93.19 97 PRO A O 1
ATOM 726 N N . ALA A 1 98 ? -4.266 -8.733 -2.803 1.00 95.25 98 ALA A N 1
ATOM 727 C CA . ALA A 1 98 ? -5.471 -7.920 -2.678 1.00 95.25 98 ALA A CA 1
ATOM 728 C C . ALA A 1 98 ? -6.274 -8.381 -1.449 1.00 95.25 98 ALA A C 1
ATOM 730 O O . ALA A 1 98 ? -6.256 -9.561 -1.083 1.00 95.25 98 ALA A O 1
ATOM 731 N N . GLY A 1 99 ? -6.980 -7.461 -0.797 1.00 95.44 99 GLY A N 1
ATOM 732 C CA . GLY A 1 99 ? -7.677 -7.774 0.444 1.00 95.44 99 GLY A CA 1
ATOM 733 C C . GLY A 1 99 ? -8.061 -6.555 1.267 1.00 95.44 99 GLY A C 1
ATOM 734 O O . GLY A 1 99 ? -7.984 -5.415 0.813 1.00 95.44 99 GLY A O 1
ATOM 735 N N . THR A 1 100 ? -8.502 -6.826 2.493 1.00 96.44 100 THR A N 1
ATOM 736 C CA . THR A 1 100 ? -8.899 -5.814 3.476 1.00 96.44 100 THR A CA 1
ATOM 737 C C . THR A 1 100 ? -7.960 -5.860 4.675 1.00 96.44 100 THR A C 1
ATOM 739 O O . THR A 1 100 ? -7.660 -6.941 5.188 1.00 96.44 100 THR A O 1
ATOM 742 N N . TYR A 1 101 ? -7.511 -4.694 5.127 1.00 97.31 101 TYR A N 1
ATOM 743 C CA . TYR A 1 101 ? -6.493 -4.535 6.160 1.00 97.31 101 TYR A CA 1
ATOM 744 C C . TYR A 1 101 ? -6.919 -3.492 7.188 1.00 97.31 101 TYR A C 1
ATOM 746 O O . TYR A 1 101 ? -7.575 -2.502 6.859 1.00 97.31 101 TYR A O 1
ATOM 754 N N . GLY A 1 102 ? -6.500 -3.707 8.432 1.00 97.62 102 GLY A N 1
ATOM 755 C CA . GLY A 1 102 ? -6.450 -2.660 9.441 1.00 97.62 102 GLY A CA 1
ATOM 756 C C . GLY A 1 102 ? -5.094 -1.958 9.431 1.00 97.62 102 GLY A C 1
ATOM 757 O O . GLY A 1 102 ? -4.141 -2.455 8.827 1.00 97.62 102 GLY A O 1
ATOM 758 N N . ILE A 1 103 ? -4.997 -0.833 10.139 1.00 97.56 103 ILE A N 1
ATOM 759 C CA . ILE A 1 103 ? -3.733 -0.113 10.324 1.00 97.56 103 ILE A CA 1
ATOM 760 C C . ILE A 1 103 ? -3.469 0.203 11.796 1.00 97.56 103 ILE A C 1
ATOM 762 O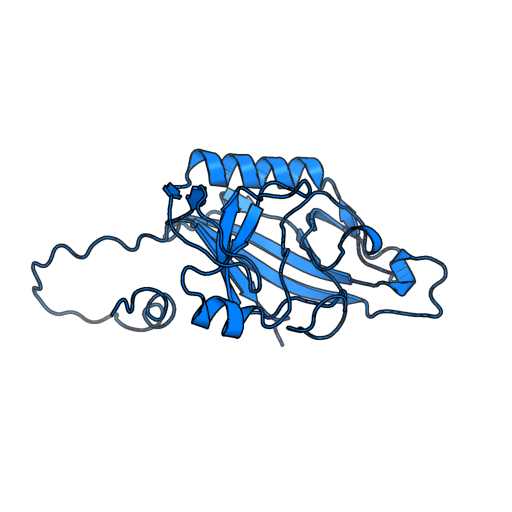 O . ILE A 1 103 ? -4.396 0.428 12.578 1.00 97.56 103 ILE A O 1
ATOM 766 N N . ILE A 1 104 ? -2.189 0.225 12.152 1.00 96.94 104 ILE A N 1
ATOM 767 C CA . ILE A 1 104 ? -1.668 0.766 13.413 1.00 96.94 104 ILE A CA 1
ATOM 768 C C . ILE A 1 104 ? -0.623 1.839 13.112 1.00 96.94 104 ILE A C 1
ATOM 770 O O . ILE A 1 104 ? -0.054 1.848 12.014 1.00 96.94 104 ILE A O 1
ATOM 774 N N . ASP A 1 105 ? -0.302 2.657 14.114 1.00 94.62 105 ASP A N 1
ATOM 775 C CA . ASP A 1 105 ? 0.943 3.431 14.106 1.00 94.62 105 ASP A CA 1
ATOM 776 C C . ASP A 1 105 ? 2.125 2.479 13.908 1.00 94.62 105 ASP A C 1
ATOM 778 O O . ASP A 1 105 ? 2.295 1.502 14.653 1.00 94.62 105 ASP A O 1
ATOM 782 N N . ASN A 1 106 ? 2.946 2.756 12.902 1.00 93.12 106 ASN A N 1
ATOM 783 C CA . ASN A 1 106 ? 4.046 1.883 12.542 1.00 93.12 106 ASN A CA 1
ATOM 784 C C . ASN A 1 106 ? 5.063 1.788 13.697 1.00 93.12 106 ASN A C 1
ATOM 786 O O . ASN A 1 106 ? 5.572 2.811 14.161 1.00 93.12 106 ASN A O 1
ATOM 790 N N . PRO A 1 107 ? 5.401 0.577 14.175 1.00 91.06 107 PRO A N 1
ATOM 791 C CA . PRO A 1 107 ? 6.442 0.404 15.185 1.00 91.06 107 PRO A CA 1
ATOM 792 C C . PRO A 1 107 ? 7.863 0.632 14.657 1.00 91.06 107 PRO A C 1
ATOM 794 O O . PRO A 1 107 ? 8.777 0.797 15.465 1.00 91.06 107 PRO A O 1
ATOM 797 N N . GLY A 1 108 ? 8.055 0.605 13.335 1.00 88.75 108 GLY A N 1
ATOM 798 C CA . GLY A 1 108 ? 9.343 0.815 12.680 1.00 88.75 108 GLY A CA 1
ATOM 799 C C . GLY A 1 108 ? 9.624 2.275 12.315 1.00 88.75 108 GLY A C 1
ATOM 800 O O . GLY A 1 108 ? 8.895 3.193 12.673 1.00 88.75 108 GLY A O 1
ATOM 801 N N . THR A 1 109 ? 10.699 2.487 11.557 1.00 85.81 109 THR A N 1
ATOM 802 C CA . THR A 1 109 ? 11.149 3.822 11.121 1.00 85.81 109 THR A CA 1
ATOM 803 C C . THR A 1 109 ? 10.578 4.258 9.766 1.00 85.81 109 THR A C 1
ATOM 805 O O . THR A 1 109 ? 10.787 5.399 9.352 1.00 85.81 109 THR A O 1
ATOM 808 N N . LYS A 1 110 ? 9.870 3.372 9.053 1.00 85.81 110 LYS A N 1
ATOM 809 C CA . LYS A 1 110 ? 9.421 3.596 7.670 1.00 85.81 110 LYS A CA 1
ATOM 810 C C . LYS A 1 110 ? 7.945 3.963 7.561 1.00 85.81 110 LYS A C 1
ATOM 812 O O . LYS A 1 110 ? 7.103 3.109 7.311 1.00 85.81 110 LYS A O 1
ATOM 817 N N . GLY A 1 111 ? 7.659 5.258 7.654 1.00 88.06 111 GLY A N 1
ATOM 818 C CA . GLY A 1 111 ? 6.323 5.810 7.415 1.00 88.06 111 GLY A CA 1
ATOM 819 C C . GLY A 1 111 ? 5.340 5.588 8.569 1.00 88.06 111 GLY A C 1
ATOM 820 O O . GLY A 1 111 ? 5.641 4.821 9.484 1.00 88.06 111 GLY A O 1
ATOM 821 N N . PRO A 1 112 ? 4.189 6.281 8.550 1.00 94.56 112 PRO A N 1
ATOM 822 C CA . PRO A 1 112 ? 3.308 6.385 9.712 1.00 94.56 112 PRO A CA 1
ATOM 823 C C . PRO A 1 112 ? 2.499 5.119 10.002 1.00 94.56 112 PRO A C 1
ATOM 825 O O . PRO A 1 112 ? 2.178 4.872 11.160 1.00 94.56 112 PRO A O 1
ATOM 828 N N . TYR A 1 113 ? 2.196 4.291 8.994 1.00 97.06 113 TYR A N 1
ATOM 829 C CA . TYR A 1 113 ? 1.216 3.209 9.143 1.00 97.06 113 TYR A CA 1
ATOM 830 C C . TYR A 1 113 ? 1.746 1.836 8.736 1.00 97.06 113 TYR A C 1
ATOM 832 O O . TYR A 1 113 ? 2.384 1.690 7.692 1.00 97.06 113 TYR A O 1
ATOM 840 N N . ARG A 1 114 ? 1.410 0.829 9.551 1.00 96.81 114 ARG A N 1
ATOM 841 C CA . ARG A 1 114 ? 1.649 -0.608 9.337 1.00 96.81 114 ARG A CA 1
ATOM 842 C C . ARG A 1 114 ? 0.323 -1.321 9.107 1.00 96.81 114 ARG A C 1
ATOM 844 O O . ARG A 1 114 ? -0.620 -1.106 9.867 1.00 96.81 114 ARG A O 1
ATOM 851 N N . PHE A 1 115 ? 0.260 -2.208 8.116 1.00 97.38 115 PHE A N 1
ATOM 852 C CA . PHE A 1 115 ? -0.920 -3.041 7.880 1.00 97.38 115 PHE A CA 1
ATOM 853 C C . PHE A 1 115 ? -0.963 -4.204 8.871 1.00 97.38 115 PHE A C 1
ATOM 855 O O . PHE A 1 115 ? 0.048 -4.861 9.116 1.00 97.38 115 PHE A O 1
ATOM 862 N N . VAL A 1 116 ? -2.148 -4.480 9.414 1.00 97.75 116 VAL A N 1
ATOM 863 C CA . VAL A 1 116 ? -2.369 -5.529 10.416 1.00 97.75 116 VAL A CA 1
ATOM 864 C C . VAL A 1 116 ? -3.729 -6.213 10.258 1.00 97.75 116 VAL A C 1
ATOM 866 O O . VAL A 1 116 ? -4.603 -5.765 9.513 1.00 97.75 116 VAL A O 1
ATOM 869 N N . GLN A 1 117 ? -3.924 -7.289 11.019 1.00 97.12 117 GLN A N 1
ATOM 870 C CA . GLN A 1 117 ? -5.212 -7.919 11.302 1.00 97.12 117 GLN A CA 1
ATOM 871 C C . GLN A 1 117 ? -5.424 -8.039 12.817 1.00 97.12 117 GLN A C 1
ATOM 873 O O . GLN A 1 117 ? -4.472 -8.127 13.590 1.00 97.12 117 GLN A O 1
ATOM 878 N N . THR A 1 118 ? -6.681 -8.100 13.252 1.00 94.50 118 THR A N 1
ATOM 879 C CA . THR A 1 118 ? -7.061 -8.226 14.676 1.00 94.50 118 THR A CA 1
ATOM 880 C C . THR A 1 118 ? -7.041 -9.668 15.194 1.00 94.50 118 THR A C 1
ATOM 882 O O . THR A 1 118 ? -7.224 -9.914 16.383 1.00 94.50 118 THR A O 1
ATOM 885 N N . SER A 1 119 ? -6.797 -10.645 14.316 1.00 94.69 119 SER A N 1
ATOM 886 C CA . SER A 1 119 ? -6.639 -12.057 14.669 1.00 94.69 119 SER A CA 1
ATOM 887 C C . SER A 1 119 ? -5.377 -12.623 14.038 1.00 94.69 119 SER A C 1
ATOM 889 O O . SER A 1 119 ? -5.124 -12.400 12.854 1.00 94.69 119 SER A O 1
ATOM 891 N N . LYS A 1 120 ? -4.638 -13.439 14.798 1.00 94.75 120 LYS A N 1
ATOM 892 C CA . LYS A 1 120 ? -3.458 -14.153 14.303 1.00 94.75 120 LYS A CA 1
ATOM 893 C C . LYS A 1 120 ? -3.792 -15.063 13.123 1.00 94.75 120 LYS A C 1
ATOM 895 O O . LYS A 1 120 ? -3.058 -15.073 12.146 1.00 94.75 120 LYS A O 1
ATOM 900 N N . SER A 1 121 ? -4.913 -15.789 13.179 1.00 94.88 121 SER A N 1
ATOM 901 C CA . SER A 1 121 ? -5.313 -16.682 12.082 1.00 94.88 121 SER A CA 1
ATOM 902 C C . SER A 1 121 ? -5.597 -15.912 10.794 1.00 94.88 121 SER A C 1
ATOM 904 O O . SER A 1 121 ? -5.191 -16.346 9.719 1.00 94.88 121 SER A O 1
ATOM 906 N N . LEU A 1 122 ? -6.239 -14.745 10.909 1.00 94.56 122 LEU A N 1
ATOM 907 C CA . LEU A 1 122 ? -6.498 -13.870 9.771 1.00 94.56 122 LEU A CA 1
ATOM 908 C C . LEU A 1 122 ? -5.201 -13.237 9.260 1.00 94.56 122 LEU A C 1
ATOM 910 O O . LEU A 1 122 ? -4.994 -13.199 8.058 1.00 94.56 122 LEU A O 1
ATOM 914 N N . ALA A 1 123 ? -4.294 -12.811 10.142 1.00 94.31 123 ALA A N 1
ATOM 915 C CA . ALA A 1 123 ? -2.982 -12.305 9.742 1.00 94.31 123 ALA A CA 1
ATOM 916 C C . ALA A 1 123 ? -2.174 -13.350 8.968 1.00 94.31 123 ALA A C 1
ATOM 918 O O . ALA A 1 123 ? -1.678 -13.051 7.887 1.00 94.31 123 ALA A O 1
ATOM 919 N N . THR A 1 124 ? -2.104 -14.590 9.459 1.00 94.06 124 THR A N 1
ATOM 920 C CA . THR A 1 124 ? -1.443 -15.695 8.752 1.00 94.06 124 THR A CA 1
ATOM 921 C C . THR A 1 124 ? -2.123 -15.985 7.414 1.00 94.06 124 THR A C 1
ATOM 923 O O . THR A 1 124 ? -1.444 -16.164 6.408 1.00 94.06 124 THR A O 1
ATOM 926 N N . ALA A 1 125 ? -3.457 -15.986 7.361 1.00 93.38 125 ALA A N 1
ATOM 927 C CA . ALA A 1 125 ? -4.183 -16.193 6.111 1.00 93.38 125 ALA A CA 1
ATOM 928 C C . ALA A 1 125 ? -3.960 -15.051 5.108 1.00 93.38 125 ALA A C 1
ATOM 930 O O . ALA A 1 125 ? -3.849 -15.314 3.912 1.00 93.38 125 ALA A O 1
ATOM 931 N N . THR A 1 126 ? -3.879 -13.805 5.570 1.00 93.12 126 THR A N 1
ATOM 932 C CA . THR A 1 126 ? -3.750 -12.615 4.724 1.00 93.12 126 THR A CA 1
ATOM 933 C C . THR A 1 126 ? -2.314 -12.401 4.254 1.00 93.12 126 THR A C 1
ATOM 935 O O . THR A 1 126 ? -2.090 -12.243 3.056 1.00 93.12 126 THR A O 1
ATOM 938 N N . PHE A 1 127 ? -1.345 -12.413 5.167 1.00 92.75 127 PHE A N 1
ATOM 939 C CA . PHE A 1 127 ? 0.041 -12.054 4.870 1.00 92.75 127 PHE A CA 1
ATOM 940 C C . PHE A 1 127 ? 0.966 -13.262 4.670 1.00 92.75 127 PHE A C 1
ATOM 942 O O . PHE A 1 127 ? 1.972 -13.140 3.977 1.00 92.75 127 PHE A O 1
ATOM 949 N N . GLY A 1 128 ? 0.623 -14.433 5.216 1.00 92.31 128 GLY A N 1
ATOM 950 C CA . GLY A 1 128 ? 1.505 -15.604 5.253 1.00 92.31 128 GLY A CA 1
ATOM 951 C C . GLY A 1 128 ? 2.818 -15.300 5.968 1.00 92.31 128 GLY A C 1
ATOM 952 O O . GLY A 1 128 ? 2.809 -15.012 7.159 1.00 92.31 128 GLY A O 1
ATOM 953 N N . GLU A 1 129 ? 3.931 -15.375 5.241 1.00 91.38 129 GLU A N 1
ATOM 954 C CA . GLU A 1 129 ? 5.274 -15.048 5.738 1.00 91.38 129 GLU A CA 1
ATOM 955 C C . GLU A 1 129 ? 5.643 -13.584 5.507 1.00 91.38 129 GLU A C 1
ATOM 957 O O . GLU A 1 129 ? 6.691 -13.128 5.958 1.00 91.38 129 GLU A O 1
ATOM 962 N N . ARG A 1 130 ? 4.810 -12.837 4.784 1.00 90.69 130 ARG A N 1
ATOM 963 C CA . ARG A 1 130 ? 5.004 -11.410 4.600 1.00 90.69 130 ARG A CA 1
ATOM 964 C C . ARG A 1 130 ? 4.626 -10.683 5.884 1.00 90.69 130 ARG A C 1
ATOM 966 O O . ARG A 1 130 ? 3.654 -11.022 6.544 1.00 90.69 130 ARG A O 1
ATOM 973 N N . PHE A 1 131 ? 5.406 -9.678 6.225 1.00 90.50 131 PHE A N 1
ATOM 974 C CA . PHE A 1 131 ? 5.154 -8.755 7.322 1.00 90.50 131 PHE A CA 1
ATOM 975 C C . PHE A 1 131 ? 5.711 -7.397 6.892 1.00 90.50 131 PHE A C 1
ATOM 977 O O . PHE A 1 131 ? 6.133 -7.244 5.744 1.00 90.50 131 PHE A O 1
ATOM 984 N N . GLU A 1 132 ? 5.681 -6.396 7.764 1.00 93.31 132 GLU A N 1
ATOM 985 C CA . GLU A 1 132 ? 6.302 -5.100 7.457 1.00 93.31 132 GLU A CA 1
ATOM 986 C C . GLU A 1 132 ? 5.714 -4.319 6.276 1.00 93.31 132 GLU A C 1
ATOM 988 O O . GLU A 1 132 ? 6.338 -3.395 5.768 1.00 93.31 132 GLU A O 1
ATOM 993 N N . VAL A 1 133 ? 4.459 -4.593 5.910 1.00 94.81 133 VAL A N 1
ATOM 994 C CA . VAL A 1 133 ? 3.753 -3.822 4.879 1.00 94.81 133 VAL A CA 1
ATOM 995 C C . VAL A 1 133 ? 3.359 -2.450 5.428 1.00 94.81 133 VAL A C 1
ATOM 997 O O . VAL A 1 133 ? 2.483 -2.346 6.290 1.00 94.81 133 VAL A O 1
ATOM 1000 N N . ASN A 1 134 ? 3.999 -1.402 4.910 1.00 96.12 134 ASN A N 1
ATOM 1001 C CA . ASN A 1 134 ? 3.820 -0.022 5.358 1.00 96.12 134 ASN A CA 1
ATOM 1002 C C . ASN A 1 134 ? 3.276 0.891 4.252 1.00 96.12 134 ASN A C 1
ATOM 1004 O O . ASN A 1 134 ? 3.393 0.590 3.064 1.00 96.12 134 ASN A O 1
ATOM 1008 N N . ILE A 1 135 ? 2.766 2.054 4.660 1.00 96.88 135 ILE A N 1
ATOM 1009 C CA . ILE A 1 135 ? 2.660 3.240 3.799 1.00 96.88 135 ILE A CA 1
ATOM 1010 C C . ILE A 1 135 ? 3.794 4.183 4.198 1.00 96.88 135 ILE A C 1
ATOM 1012 O O . ILE A 1 135 ? 3.853 4.603 5.356 1.00 96.88 135 ILE A O 1
ATOM 1016 N N . HIS A 1 136 ? 4.696 4.521 3.277 1.00 96.94 1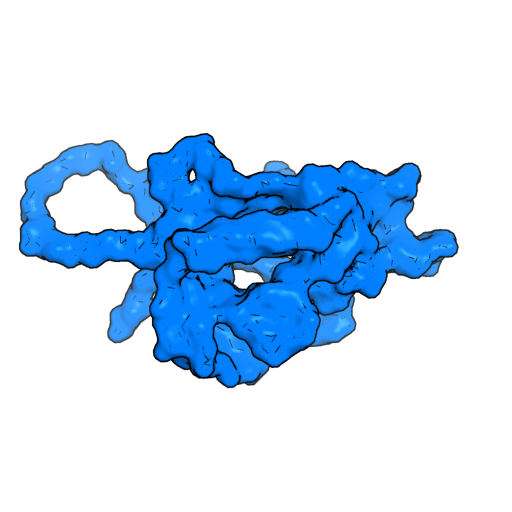36 HIS A N 1
ATOM 1017 C CA . HIS A 1 136 ? 5.839 5.387 3.580 1.00 96.94 136 HIS A CA 1
ATOM 1018 C C . HIS A 1 136 ? 6.252 6.285 2.413 1.00 96.94 136 HIS A C 1
ATOM 1020 O O . HIS A 1 136 ? 5.722 6.205 1.314 1.00 96.94 136 HIS A O 1
ATOM 1026 N N . VAL A 1 137 ? 7.209 7.177 2.677 1.00 97.44 137 VAL A N 1
ATOM 1027 C CA . VAL A 1 137 ? 7.742 8.097 1.667 1.00 97.44 137 VAL A CA 1
ATOM 1028 C C . VAL A 1 137 ? 8.659 7.351 0.702 1.00 97.44 137 VAL A C 1
ATOM 1030 O O . VAL A 1 137 ? 9.592 6.688 1.150 1.00 97.44 137 VAL A O 1
ATOM 1033 N N . GLY A 1 138 ? 8.433 7.530 -0.593 1.00 97.50 138 GLY A N 1
ATOM 1034 C CA . GLY A 1 138 ? 9.273 7.037 -1.682 1.00 97.50 138 GLY A CA 1
ATOM 1035 C C . GLY A 1 138 ? 8.651 7.425 -3.020 1.00 97.50 138 GLY A C 1
ATOM 1036 O O . GLY A 1 138 ? 7.439 7.578 -3.120 1.00 97.50 138 GLY A O 1
ATOM 1037 N N . ASN A 1 139 ? 9.460 7.641 -4.046 1.00 98.12 139 ASN A N 1
ATOM 1038 C CA . ASN A 1 139 ? 8.987 8.044 -5.370 1.00 98.12 139 ASN A CA 1
ATOM 1039 C C . ASN A 1 139 ? 9.288 6.990 -6.445 1.00 98.12 139 ASN A C 1
ATOM 1041 O O . ASN A 1 139 ? 8.661 7.014 -7.503 1.00 98.12 139 ASN A O 1
ATOM 1045 N N . PHE A 1 140 ? 10.218 6.068 -6.188 1.00 98.06 140 PHE A N 1
ATOM 1046 C CA . PHE A 1 140 ? 10.771 5.161 -7.187 1.00 98.06 140 PHE A CA 1
ATOM 1047 C C . PHE A 1 140 ? 10.720 3.683 -6.767 1.00 98.06 140 PHE A C 1
ATOM 1049 O O . PHE A 1 140 ? 10.721 3.374 -5.574 1.00 98.06 140 PHE A O 1
ATOM 1056 N N . PRO A 1 141 ? 10.729 2.753 -7.742 1.00 97.38 141 PRO A N 1
ATOM 1057 C CA . PRO A 1 141 ? 10.723 1.312 -7.516 1.00 97.38 141 PRO A CA 1
ATOM 1058 C C . PRO A 1 141 ? 11.691 0.788 -6.460 1.00 97.38 141 PRO A C 1
ATOM 1060 O O . PRO A 1 141 ? 11.311 -0.014 -5.612 1.00 97.38 141 PRO A O 1
ATOM 1063 N N . THR A 1 142 ? 12.942 1.247 -6.481 1.00 96.56 142 THR A N 1
ATOM 1064 C CA . THR A 1 142 ? 13.975 0.761 -5.555 1.00 96.56 142 THR A CA 1
ATOM 1065 C C . THR A 1 142 ? 13.746 1.186 -4.108 1.00 96.56 142 THR A C 1
ATOM 1067 O O . THR A 1 142 ? 14.454 0.722 -3.223 1.00 96.56 142 THR A O 1
ATOM 1070 N N . GLU A 1 143 ? 12.801 2.090 -3.855 1.00 96.12 143 GLU A N 1
ATOM 1071 C CA . GLU A 1 143 ? 12.470 2.571 -2.515 1.00 96.12 143 GLU A CA 1
ATOM 1072 C C . GLU A 1 143 ? 11.325 1.773 -1.876 1.00 96.12 143 GLU A C 1
ATOM 1074 O O . GLU A 1 143 ? 11.048 1.980 -0.700 1.00 96.12 143 GLU A O 1
ATOM 1079 N N . LEU A 1 144 ? 10.659 0.883 -2.625 1.00 93.75 144 LEU A N 1
ATOM 1080 C CA . LEU A 1 144 ? 9.435 0.208 -2.186 1.00 93.75 144 LEU A CA 1
ATOM 1081 C C . LEU A 1 144 ? 9.661 -0.830 -1.096 1.00 93.75 144 LEU A C 1
ATOM 1083 O O . LEU A 1 144 ? 8.911 -0.853 -0.126 1.00 93.75 144 LEU A O 1
ATOM 1087 N N . GLU A 1 145 ? 10.622 -1.736 -1.295 1.00 88.56 145 GLU A N 1
ATOM 1088 C CA . GLU A 1 145 ? 10.867 -2.876 -0.400 1.00 88.56 145 GLU A CA 1
ATOM 1089 C C . GLU A 1 145 ? 9.566 -3.618 -0.009 1.00 88.56 145 GLU A C 1
ATOM 1091 O O . GLU A 1 145 ? 9.346 -4.008 1.138 1.00 88.56 145 GLU A O 1
ATOM 1096 N N . GLY A 1 146 ? 8.649 -3.776 -0.965 1.00 88.31 146 GLY A N 1
ATOM 1097 C CA . GLY A 1 146 ? 7.367 -4.441 -0.773 1.00 88.31 146 GLY A CA 1
ATOM 1098 C C . GLY A 1 146 ? 6.276 -3.630 -0.057 1.00 88.31 146 GLY A C 1
ATOM 1099 O O . GLY A 1 146 ? 5.270 -4.228 0.340 1.00 88.31 146 GLY A O 1
ATOM 1100 N N . CYS A 1 147 ? 6.444 -2.319 0.113 1.00 94.94 147 CYS A N 1
ATOM 1101 C CA . CYS A 1 147 ? 5.476 -1.404 0.727 1.00 94.94 147 CYS A CA 1
ATOM 1102 C C . CYS A 1 147 ? 4.695 -0.573 -0.312 1.00 94.94 147 CYS A C 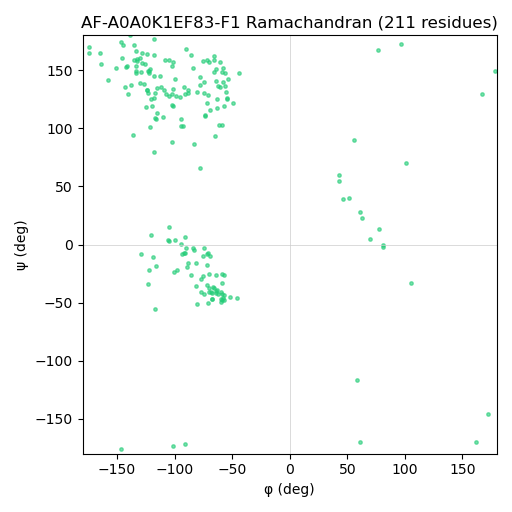1
ATOM 1104 O O . CYS A 1 147 ? 4.802 -0.790 -1.521 1.00 94.94 147 CYS A O 1
ATOM 1106 N N . PHE A 1 148 ? 3.896 0.381 0.179 1.00 97.19 148 PHE A N 1
ATOM 1107 C CA . PHE A 1 148 ? 3.205 1.382 -0.630 1.00 97.19 148 PHE A CA 1
ATOM 1108 C C . PHE A 1 148 ? 3.805 2.774 -0.449 1.00 97.19 148 PHE A C 1
ATOM 1110 O O . PHE A 1 148 ? 3.964 3.264 0.673 1.00 97.19 148 PHE A O 1
ATOM 1117 N N . CYS A 1 149 ? 4.029 3.444 -1.573 1.00 98.06 149 CYS A N 1
ATOM 1118 C CA . CYS A 1 149 ? 4.512 4.814 -1.634 1.00 98.06 149 CYS A CA 1
ATOM 1119 C C . CYS A 1 149 ? 3.443 5.713 -2.275 1.00 98.06 149 CYS A C 1
ATOM 1121 O O . CYS A 1 149 ? 3.212 5.598 -3.481 1.00 98.06 149 CYS A O 1
ATOM 1123 N N . PRO A 1 150 ? 2.763 6.595 -1.520 1.00 98.12 150 PRO A N 1
ATOM 1124 C CA . PRO A 1 150 ? 1.761 7.484 -2.087 1.00 98.12 150 PRO A CA 1
ATOM 1125 C C . PRO A 1 150 ? 2.434 8.626 -2.851 1.00 98.12 150 PRO A C 1
ATOM 1127 O O . PRO A 1 150 ? 3.568 8.987 -2.551 1.00 98.12 150 PRO A O 1
ATOM 1130 N N . GLY A 1 151 ? 1.716 9.243 -3.781 1.00 98.31 151 GLY A N 1
ATOM 1131 C CA . GLY A 1 151 ? 2.114 10.467 -4.464 1.00 98.31 151 GLY A CA 1
ATOM 1132 C C . GLY A 1 151 ? 0.948 11.133 -5.188 1.00 98.31 151 GLY A C 1
ATOM 1133 O O . GLY A 1 151 ? -0.121 10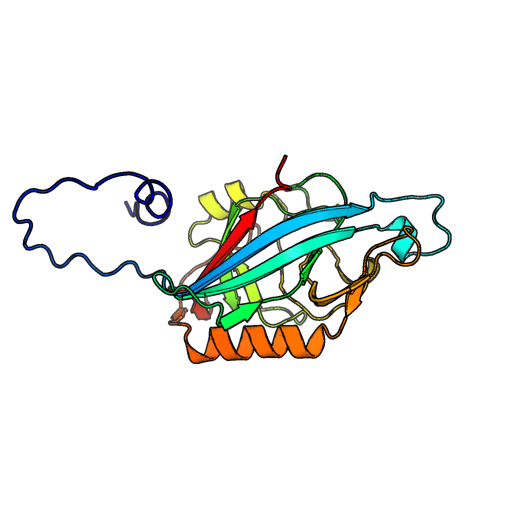.543 -5.352 1.00 98.31 151 GLY A O 1
ATOM 1134 N N . GLN A 1 152 ? 1.126 12.395 -5.574 1.00 98.06 152 GLN A N 1
ATOM 1135 C CA . GLN A 1 152 ? 0.042 13.205 -6.143 1.00 98.06 152 GLN A CA 1
ATOM 1136 C C . GLN A 1 152 ? -0.176 12.911 -7.631 1.00 98.06 152 GLN A C 1
ATOM 1138 O O . GLN A 1 152 ? -1.304 12.903 -8.116 1.00 98.06 152 GLN A O 1
ATOM 1143 N N . SER A 1 153 ? 0.908 12.648 -8.357 1.00 98.25 153 SER A N 1
ATOM 1144 C CA . SER A 1 153 ? 0.892 12.213 -9.752 1.00 98.25 153 SER A CA 1
ATOM 1145 C C . SER A 1 153 ? 1.867 11.057 -9.959 1.00 98.25 153 SER A C 1
ATOM 1147 O O . SER A 1 153 ? 2.636 10.714 -9.058 1.00 98.25 153 SER A O 1
ATOM 1149 N N . TRP A 1 154 ? 1.837 10.454 -11.145 1.00 98.44 154 TRP A N 1
ATOM 1150 C CA . TRP A 1 154 ? 2.787 9.424 -11.549 1.00 98.44 154 TRP A CA 1
ATOM 1151 C C . TRP A 1 154 ? 3.290 9.668 -12.973 1.00 98.44 154 TRP A C 1
ATOM 1153 O O . TRP A 1 154 ? 2.641 10.361 -13.758 1.00 98.44 154 TRP A O 1
ATOM 1163 N N . SER A 1 155 ? 4.442 9.079 -13.284 1.00 98.12 155 SER A N 1
ATOM 1164 C CA . SER A 1 155 ? 5.092 9.102 -14.598 1.00 98.12 155 SER A CA 1
ATOM 1165 C C . SER A 1 155 ? 5.545 7.693 -14.971 1.00 98.12 155 SER A C 1
ATOM 1167 O O . SER A 1 155 ? 5.816 6.887 -14.082 1.00 98.12 155 SER A O 1
ATOM 1169 N N . ASP A 1 156 ? 5.661 7.398 -16.265 1.00 97.31 156 ASP A N 1
ATOM 1170 C CA . ASP A 1 156 ? 6.111 6.096 -16.780 1.00 97.31 156 ASP A CA 1
ATOM 1171 C C . ASP A 1 156 ? 7.584 6.053 -17.209 1.00 97.31 156 ASP A C 1
ATOM 1173 O O . ASP A 1 156 ? 8.023 5.024 -17.718 1.00 97.31 156 ASP A O 1
ATOM 1177 N N . ASN A 1 157 ? 8.332 7.146 -17.004 1.00 96.50 157 ASN A N 1
ATOM 1178 C CA . ASN A 1 157 ? 9.760 7.282 -17.318 1.00 96.50 157 ASN A CA 1
ATOM 1179 C C . ASN A 1 157 ? 10.112 6.676 -18.690 1.00 96.50 157 ASN A C 1
ATOM 1181 O O . ASN A 1 157 ? 10.885 5.723 -18.778 1.00 96.50 157 ASN A O 1
ATOM 1185 N N . GLU A 1 158 ? 9.483 7.200 -19.749 1.00 94.69 158 GLU A N 1
ATOM 1186 C CA . GLU A 1 158 ? 9.652 6.734 -21.139 1.00 94.69 158 GLU A CA 1
ATOM 1187 C C . GLU A 1 158 ? 9.244 5.262 -21.345 1.00 94.69 158 GLU A C 1
ATOM 1189 O O . GLU A 1 158 ? 9.748 4.557 -22.216 1.00 94.69 158 GLU A O 1
ATOM 1194 N N . GLY A 1 159 ? 8.316 4.778 -20.519 1.00 93.88 159 GLY A N 1
ATOM 1195 C CA . GLY A 1 159 ? 7.837 3.400 -20.523 1.00 93.88 159 GLY A CA 1
ATOM 1196 C C . GLY A 1 159 ? 8.739 2.408 -19.783 1.00 93.88 159 GLY A C 1
ATOM 1197 O O . GLY A 1 159 ? 8.363 1.242 -19.683 1.00 93.88 159 GLY A O 1
ATOM 1198 N N . ALA A 1 160 ? 9.884 2.835 -19.240 1.00 94.81 160 ALA A N 1
ATOM 1199 C CA . ALA A 1 160 ? 10.844 1.935 -18.604 1.00 94.81 160 ALA A CA 1
ATOM 1200 C C . ALA A 1 160 ? 10.413 1.484 -17.200 1.00 94.81 160 ALA A C 1
ATOM 1202 O O . ALA A 1 160 ? 10.598 0.322 -16.845 1.00 94.81 160 ALA A O 1
ATOM 1203 N N . PHE A 1 161 ? 9.864 2.391 -16.388 1.00 97.38 161 PHE A N 1
ATOM 1204 C CA . PHE A 1 161 ? 9.393 2.097 -15.031 1.00 97.38 161 PHE A CA 1
ATOM 1205 C C . PHE A 1 161 ? 8.475 3.207 -14.507 1.00 97.38 161 PHE A C 1
ATOM 1207 O O . PHE A 1 161 ? 8.605 4.365 -14.907 1.00 97.38 161 PHE A O 1
ATOM 1214 N N . PRO A 1 162 ? 7.580 2.911 -13.556 1.00 98.19 162 PRO A N 1
ATOM 1215 C CA . PRO A 1 162 ? 6.726 3.920 -12.971 1.00 98.19 162 PRO A CA 1
ATOM 1216 C C . PRO A 1 162 ? 7.435 4.655 -11.838 1.00 98.19 162 PRO A C 1
ATOM 1218 O O . PRO A 1 162 ? 8.255 4.087 -11.122 1.00 98.19 162 PRO A O 1
ATOM 1221 N N . SER A 1 163 ? 7.048 5.900 -11.611 1.00 98.44 163 SER A N 1
ATOM 1222 C CA . SER A 1 163 ? 7.394 6.658 -10.409 1.00 98.44 163 SER A CA 1
ATOM 1223 C C . SER A 1 163 ? 6.207 7.498 -9.969 1.00 98.44 163 SER A C 1
ATOM 1225 O O . SER A 1 163 ? 5.405 7.905 -10.809 1.00 98.44 163 SER A O 1
ATOM 1227 N N . VAL A 1 164 ? 6.124 7.817 -8.683 1.00 98.62 164 VAL A N 1
ATOM 1228 C CA . VAL A 1 164 ? 5.180 8.813 -8.159 1.00 98.62 164 VAL A CA 1
ATOM 1229 C C . VAL A 1 164 ? 5.902 10.114 -7.817 1.00 98.62 164 VAL A C 1
ATOM 1231 O O . VAL A 1 164 ? 7.117 10.139 -7.634 1.00 98.62 164 VAL A O 1
ATOM 1234 N N . SER A 1 165 ? 5.162 11.216 -7.760 1.00 97.62 165 SER A N 1
ATOM 1235 C CA . SER A 1 165 ? 5.678 12.524 -7.357 1.00 97.62 165 SER A CA 1
ATOM 1236 C C . SER A 1 165 ? 5.154 12.927 -5.978 1.00 97.62 165 SER A C 1
ATOM 1238 O O . SER A 1 165 ? 4.134 12.421 -5.511 1.00 97.62 165 SER A O 1
ATOM 1240 N N . THR A 1 166 ? 5.866 13.850 -5.321 1.00 95.88 166 THR A N 1
ATOM 1241 C CA . THR A 1 166 ? 5.429 14.502 -4.071 1.00 95.88 166 THR A CA 1
ATOM 1242 C C . THR A 1 166 ? 4.992 13.529 -2.966 1.00 95.88 166 THR A C 1
ATOM 1244 O O . THR A 1 166 ? 4.039 13.799 -2.232 1.00 95.88 166 THR A O 1
ATOM 1247 N N . SER A 1 167 ? 5.711 12.413 -2.798 1.00 97.50 167 SER A N 1
ATOM 1248 C CA . SER A 1 167 ? 5.318 11.386 -1.829 1.00 97.50 167 SER A CA 1
ATOM 1249 C C . SER A 1 167 ? 5.256 11.882 -0.386 1.00 97.50 167 SER A C 1
ATOM 1251 O O . SER A 1 167 ? 4.305 11.597 0.336 1.00 97.50 167 SER A O 1
ATOM 1253 N N . ARG A 1 168 ? 6.220 12.706 0.039 1.00 97.50 168 ARG A N 1
ATOM 1254 C CA . ARG A 1 168 ? 6.246 13.255 1.404 1.00 97.50 168 ARG A CA 1
ATOM 1255 C C . ARG A 1 168 ? 4.995 14.091 1.735 1.00 97.50 168 ARG A C 1
ATOM 1257 O O . ARG A 1 168 ? 4.402 13.827 2.781 1.00 97.50 168 ARG A O 1
ATOM 1264 N N . PRO A 1 169 ? 4.574 15.061 0.897 1.00 97.75 169 PRO A N 1
ATOM 1265 C CA . PRO A 1 169 ? 3.271 15.705 1.044 1.00 97.75 169 PRO A CA 1
ATOM 1266 C C . PRO A 1 169 ? 2.095 14.727 1.140 1.00 97.75 169 PRO A C 1
ATOM 1268 O O . PRO A 1 169 ? 1.308 14.872 2.069 1.00 97.75 169 PRO A O 1
ATOM 1271 N N . GLN A 1 170 ? 2.020 13.695 0.287 1.00 97.75 170 GLN A N 1
ATOM 1272 C CA . GLN A 1 170 ? 0.874 12.771 0.320 1.00 97.75 170 GLN A CA 1
ATOM 1273 C C . GLN A 1 170 ? 0.853 11.846 1.527 1.00 97.75 170 GLN A C 1
ATOM 1275 O O . GLN A 1 170 ? -0.223 11.580 2.058 1.00 97.75 170 GLN A O 1
ATOM 1280 N N . VAL A 1 171 ? 2.011 11.406 2.021 1.00 97.88 171 VAL A N 1
ATOM 1281 C CA . VAL A 1 171 ? 2.077 10.710 3.312 1.00 97.88 171 VAL A CA 1
ATOM 1282 C C . VAL A 1 171 ? 1.518 11.609 4.415 1.00 97.88 171 VAL A C 1
ATOM 1284 O O . VAL A 1 171 ? 0.686 11.160 5.197 1.00 97.88 171 VAL A O 1
ATOM 1287 N N . LYS A 1 172 ? 1.918 12.887 4.446 1.00 97.81 172 LYS A N 1
ATOM 1288 C CA . LYS A 1 172 ? 1.449 13.846 5.454 1.00 97.81 172 LYS A CA 1
ATOM 1289 C C . LYS A 1 172 ? -0.046 14.155 5.327 1.00 97.81 172 LYS A C 1
ATOM 1291 O O . LYS A 1 172 ? -0.710 14.360 6.339 1.00 97.81 172 LYS A O 1
ATOM 1296 N N . GLU A 1 173 ? -0.580 14.220 4.113 1.00 97.56 173 GLU A N 1
ATOM 1297 C CA . GLU A 1 173 ? -2.009 14.446 3.878 1.00 97.56 173 GLU A CA 1
ATOM 1298 C C . GLU A 1 173 ? -2.844 13.252 4.361 1.00 97.56 173 GLU A C 1
ATOM 1300 O O . GLU A 1 173 ? -3.805 13.440 5.109 1.00 97.56 173 GLU A O 1
ATOM 1305 N N . LEU A 1 174 ? -2.432 12.024 4.020 1.00 97.50 174 LEU A N 1
ATOM 1306 C CA . LEU A 1 174 ? -3.049 10.798 4.536 1.00 97.50 174 LEU A CA 1
ATOM 1307 C C . LEU A 1 174 ? -3.008 10.752 6.064 1.00 97.50 174 LEU A C 1
ATOM 1309 O O . LEU A 1 174 ? -4.036 10.498 6.687 1.00 97.50 174 LEU A O 1
ATOM 1313 N N . GLU A 1 175 ? -1.847 11.040 6.654 1.00 97.06 175 GLU A N 1
ATOM 1314 C CA . GLU A 1 175 ? -1.672 11.117 8.105 1.00 97.06 175 GLU A CA 1
ATOM 1315 C C . GLU A 1 175 ? -2.607 12.163 8.718 1.00 97.06 175 GLU A C 1
ATOM 1317 O O . GLU A 1 175 ? -3.350 11.861 9.639 1.00 97.06 175 GLU A O 1
ATOM 1322 N N . THR A 1 176 ? -2.677 13.369 8.153 1.00 97.50 176 THR A N 1
ATOM 1323 C CA . THR A 1 176 ? -3.551 14.438 8.664 1.00 97.50 176 THR A CA 1
ATOM 1324 C C . THR A 1 176 ? -5.018 14.004 8.725 1.00 97.50 176 THR A C 1
ATOM 1326 O O . THR A 1 176 ? -5.695 14.266 9.720 1.00 97.50 176 THR A O 1
ATOM 1329 N N . HIS A 1 177 ? -5.520 13.329 7.689 1.00 96.75 177 HIS A N 1
ATOM 1330 C CA . HIS A 1 177 ? -6.908 12.866 7.660 1.00 96.75 177 HIS A CA 1
ATOM 1331 C C . HIS A 1 177 ? -7.156 11.658 8.567 1.00 96.75 177 HIS A C 1
ATOM 1333 O O . HIS A 1 177 ? -8.162 11.629 9.275 1.00 96.75 177 HIS A O 1
ATOM 1339 N N . ILE A 1 178 ? -6.254 10.675 8.572 1.00 96.44 178 ILE A N 1
ATOM 1340 C CA . ILE A 1 178 ? -6.384 9.481 9.416 1.00 96.44 178 ILE A CA 1
ATOM 1341 C C . ILE A 1 178 ? -6.243 9.848 10.895 1.00 96.44 178 ILE A C 1
ATOM 1343 O O . ILE A 1 178 ? -7.038 9.386 11.702 1.00 96.44 178 ILE A O 1
ATOM 1347 N N . GLU A 1 179 ? -5.304 10.715 11.267 1.00 95.56 179 GLU A N 1
ATOM 1348 C CA . GLU A 1 179 ? -5.151 11.179 12.649 1.00 95.56 179 GLU A CA 1
ATOM 1349 C C . GLU A 1 179 ? -6.287 12.102 13.091 1.00 95.56 179 GLU A C 1
ATOM 1351 O O . GLU A 1 179 ? -6.725 12.040 14.238 1.00 95.56 179 GLU A O 1
ATOM 1356 N N . GLY A 1 180 ? -6.772 12.968 12.197 1.00 95.00 180 GLY A N 1
ATOM 1357 C CA . GLY A 1 180 ? -7.828 13.927 12.518 1.00 95.00 180 GLY A CA 1
ATOM 1358 C C . GLY A 1 180 ? -9.202 13.287 12.729 1.00 95.00 180 GLY A C 1
ATOM 1359 O O . GLY A 1 180 ? -10.045 13.857 13.420 1.00 95.00 180 GLY A O 1
ATOM 1360 N N . GLU A 1 181 ? -9.439 12.119 12.133 1.00 93.94 181 GLU A N 1
ATOM 1361 C CA . GLU A 1 181 ? -10.764 11.484 12.075 1.00 93.94 181 GLU A CA 1
ATOM 1362 C C . GLU A 1 181 ? -10.764 10.017 12.535 1.00 93.94 181 GLU A C 1
ATOM 1364 O O . GLU A 1 181 ? -11.816 9.387 12.689 1.00 93.94 181 GLU A O 1
ATOM 1369 N N . GLY A 1 182 ? -9.582 9.454 12.760 1.00 93.12 182 GLY A N 1
ATOM 1370 C CA . GLY A 1 182 ? -9.380 8.100 13.233 1.00 93.12 182 GLY A CA 1
ATOM 1371 C C . GLY A 1 182 ? -9.796 7.941 14.689 1.00 93.12 182 GLY A C 1
ATOM 1372 O O . GLY A 1 182 ? -9.356 8.666 15.576 1.00 93.12 182 GLY A O 1
ATOM 1373 N N . THR A 1 183 ? -10.618 6.934 14.956 1.00 93.88 183 THR A N 1
ATOM 1374 C CA . THR A 1 183 ? -10.925 6.465 16.306 1.00 93.88 183 THR A CA 1
ATOM 1375 C C . THR A 1 183 ? -10.012 5.304 16.630 1.00 93.88 183 THR A C 1
ATOM 1377 O O . THR A 1 183 ? -9.964 4.320 15.885 1.00 93.88 183 THR A O 1
ATOM 1380 N N . THR A 1 184 ? -9.307 5.394 17.754 1.00 94.19 184 THR A N 1
ATOM 1381 C CA . THR A 1 184 ? -8.270 4.418 18.078 1.00 94.19 184 THR A CA 1
ATOM 1382 C C . THR A 1 184 ? -8.494 3.711 19.396 1.00 94.19 184 THR A C 1
ATOM 1384 O O . THR A 1 184 ? -8.969 4.309 20.358 1.00 94.19 184 THR A O 1
ATOM 1387 N N . GLU A 1 185 ? -8.062 2.459 19.458 1.00 94.19 185 GLU A N 1
ATOM 1388 C CA . GLU A 1 185 ? -7.984 1.676 20.686 1.00 94.19 185 GLU A CA 1
ATOM 1389 C C . GLU A 1 185 ? -6.622 0.981 20.782 1.00 94.19 185 GLU A C 1
ATOM 1391 O O . GLU A 1 185 ? -5.929 0.804 19.778 1.00 94.19 185 GLU A O 1
ATOM 1396 N N . VAL A 1 186 ? -6.226 0.582 21.990 1.00 94.06 186 VAL A N 1
ATOM 1397 C CA . VAL A 1 186 ? -5.062 -0.289 22.174 1.00 94.06 186 VAL A CA 1
ATOM 1398 C C . VAL A 1 186 ? -5.562 -1.720 22.242 1.00 94.06 186 VAL A C 1
ATOM 1400 O O . VAL A 1 186 ? -6.081 -2.162 23.266 1.00 94.06 186 VAL A O 1
ATOM 1403 N N . VAL A 1 187 ? -5.402 -2.442 21.138 1.00 92.00 187 VAL A N 1
ATOM 1404 C CA . VAL A 1 187 ? -5.731 -3.864 21.043 1.00 92.00 187 VAL A CA 1
ATOM 1405 C C . VAL A 1 187 ? -4.581 -4.642 20.442 1.00 92.00 187 VAL A C 1
ATOM 1407 O O . VAL A 1 187 ? -3.686 -4.107 19.786 1.00 92.00 187 VAL A O 1
ATOM 1410 N N . LYS A 1 188 ? -4.628 -5.943 20.695 1.00 95.69 188 LYS A N 1
ATOM 1411 C CA . LYS A 1 188 ? -3.698 -6.905 20.140 1.00 95.69 188 LYS A CA 1
ATOM 1412 C C . LYS A 1 188 ? -3.982 -7.087 18.647 1.00 95.69 188 LYS A C 1
ATOM 1414 O O . LYS A 1 188 ? -5.089 -7.454 18.259 1.00 95.69 188 LYS A O 1
ATOM 1419 N N . THR A 1 189 ? -2.978 -6.824 17.824 1.00 96.88 189 THR A N 1
ATOM 1420 C CA . THR A 1 189 ? -3.019 -6.922 16.360 1.00 96.88 189 THR A CA 1
ATOM 1421 C C . THR A 1 189 ? -1.783 -7.652 15.844 1.00 96.88 189 THR A C 1
ATOM 1423 O O . THR A 1 189 ? -0.834 -7.881 16.593 1.00 96.88 189 THR A O 1
ATOM 1426 N N . TYR A 1 190 ? -1.806 -8.058 14.577 1.00 96.94 190 TYR A N 1
ATOM 1427 C CA . TYR A 1 190 ? -0.800 -8.937 13.989 1.00 96.94 190 TYR A CA 1
ATOM 1428 C C . TYR A 1 190 ? -0.499 -8.540 12.543 1.00 96.94 190 TYR A C 1
ATOM 1430 O O . TYR A 1 190 ? -1.431 -8.333 11.767 1.00 96.94 190 TYR A O 1
ATOM 1438 N N . ASP A 1 191 ? 0.773 -8.499 12.152 1.00 93.50 191 ASP A N 1
ATOM 1439 C CA . ASP A 1 191 ? 1.208 -8.148 10.787 1.00 93.50 191 ASP A CA 1
ATOM 1440 C C . ASP A 1 191 ? 1.663 -9.356 9.949 1.00 93.50 191 ASP A C 1
ATOM 1442 O O . ASP A 1 191 ? 2.298 -9.192 8.915 1.00 93.50 191 ASP A O 1
ATOM 1446 N N . GLY A 1 192 ? 1.328 -10.570 10.393 1.00 88.44 192 GLY A N 1
ATOM 1447 C CA . GLY A 1 192 ? 1.727 -11.834 9.762 1.00 88.44 192 GLY A CA 1
ATOM 1448 C C . GLY A 1 192 ? 2.816 -12.560 10.545 1.00 88.44 192 GLY A C 1
ATOM 1449 O O . GLY A 1 192 ? 2.776 -13.787 10.648 1.00 88.44 192 GLY A O 1
ATOM 1450 N N . ARG A 1 193 ? 3.708 -11.808 11.200 1.00 90.81 193 ARG A N 1
ATOM 1451 C CA . ARG A 1 193 ? 4.800 -12.352 12.012 1.00 90.81 193 ARG A CA 1
ATOM 1452 C C . ARG A 1 193 ? 4.675 -11.958 13.475 1.00 90.81 193 ARG A C 1
ATOM 1454 O O . ARG A 1 193 ? 4.630 -12.835 14.340 1.00 90.81 193 ARG A O 1
ATOM 1461 N N . ASP A 1 194 ? 4.596 -10.660 13.728 1.00 94.06 194 ASP A N 1
ATOM 1462 C CA . ASP A 1 194 ? 4.708 -10.097 15.063 1.00 94.06 194 ASP A CA 1
ATOM 1463 C C . ASP A 1 194 ? 3.339 -9.732 15.634 1.00 94.06 194 ASP A C 1
ATOM 1465 O O . ASP A 1 194 ? 2.349 -9.535 14.923 1.00 94.06 194 ASP A O 1
ATOM 1469 N N . GLU A 1 195 ? 3.290 -9.675 16.961 1.00 96.06 195 GLU A N 1
ATOM 1470 C CA . GLU A 1 195 ? 2.141 -9.200 17.717 1.00 96.06 195 GLU A CA 1
ATOM 1471 C C . GLU A 1 195 ? 2.393 -7.765 18.186 1.00 96.06 195 GLU A C 1
ATOM 1473 O O . GLU A 1 195 ? 3.440 -7.457 18.754 1.00 96.06 195 GLU A O 1
ATOM 1478 N N . HIS A 1 196 ? 1.396 -6.901 18.012 1.00 95.25 196 HIS A N 1
ATOM 1479 C CA . HIS A 1 196 ? 1.460 -5.487 18.359 1.00 95.25 196 HIS A CA 1
ATOM 1480 C C . HIS A 1 196 ? 0.331 -5.125 19.322 1.00 95.25 196 HIS A C 1
ATOM 1482 O O . HIS A 1 196 ? -0.826 -5.466 19.088 1.00 95.25 196 HIS A O 1
ATOM 1488 N N . SER A 1 197 ? 0.656 -4.402 20.394 1.00 94.31 197 SER A N 1
ATOM 1489 C CA . SER A 1 197 ? -0.316 -3.785 21.312 1.00 94.31 197 SER A CA 1
ATOM 1490 C C . SER A 1 197 ? -0.129 -2.272 21.270 1.00 94.31 197 SER A C 1
ATOM 1492 O O . SER A 1 197 ? 0.580 -1.694 22.093 1.00 94.31 197 SER A O 1
ATOM 1494 N N . ARG A 1 198 ? -0.680 -1.646 20.229 1.00 92.19 198 ARG A N 1
ATOM 1495 C CA . ARG A 1 198 ? -0.477 -0.231 19.882 1.00 92.19 198 ARG A CA 1
ATOM 1496 C C . ARG A 1 198 ? -1.789 0.408 19.438 1.00 92.19 198 ARG A C 1
ATOM 1498 O O . ARG A 1 198 ? -2.824 -0.252 19.417 1.00 92.19 198 ARG A O 1
ATOM 1505 N N . LYS A 1 199 ? -1.721 1.696 19.101 1.00 93.44 199 LYS A N 1
ATOM 1506 C CA . LYS A 1 199 ? -2.825 2.487 18.564 1.00 93.44 199 LYS A CA 1
ATOM 1507 C C . LYS A 1 199 ? -3.335 1.866 17.257 1.00 93.44 199 LYS A C 1
ATOM 1509 O O . LYS A 1 199 ? -2.697 1.992 16.216 1.00 93.44 199 LYS A O 1
ATOM 1514 N N . TYR A 1 200 ? -4.464 1.170 17.342 1.00 96.12 200 TYR A N 1
ATOM 1515 C CA . TYR A 1 200 ? -5.180 0.568 16.222 1.00 96.12 200 TYR A CA 1
ATOM 1516 C C . TYR A 1 200 ? -6.338 1.464 15.802 1.00 96.12 200 TYR A C 1
ATOM 1518 O O . TYR A 1 200 ? -7.161 1.838 16.638 1.00 96.12 200 TYR A O 1
ATOM 1526 N N . PHE A 1 201 ? -6.422 1.791 14.513 1.00 96.25 201 PHE A N 1
ATOM 1527 C CA . PHE A 1 201 ? -7.467 2.654 13.961 1.00 96.25 201 PHE A CA 1
ATOM 1528 C C . PHE A 1 201 ? -8.735 1.848 13.667 1.00 96.25 201 PHE A C 1
ATOM 1530 O O . PHE A 1 201 ? -8.958 1.371 12.558 1.00 96.25 201 PHE A O 1
ATOM 1537 N N . THR A 1 202 ? -9.580 1.705 14.686 1.00 93.94 202 THR A N 1
ATOM 1538 C CA . THR A 1 202 ? -10.813 0.894 14.675 1.00 93.94 202 THR A CA 1
ATOM 1539 C C . THR A 1 202 ? -11.826 1.263 13.596 1.00 93.94 202 THR A C 1
ATOM 1541 O O . THR A 1 202 ? -12.621 0.414 13.192 1.00 93.94 202 THR A O 1
ATOM 1544 N N . ASN A 1 203 ? -11.821 2.520 13.145 1.00 93.19 203 ASN A N 1
ATOM 1545 C CA . ASN A 1 203 ? -12.757 3.036 12.150 1.00 93.19 203 ASN A CA 1
ATOM 1546 C C . ASN A 1 203 ? -12.142 3.223 10.757 1.00 93.19 203 ASN A C 1
ATOM 1548 O O . ASN A 1 203 ? -12.847 3.692 9.859 1.00 93.19 203 ASN A O 1
ATOM 1552 N N . VAL A 1 204 ? -10.870 2.856 10.568 1.00 96.06 204 VAL A N 1
ATOM 1553 C CA . VAL A 1 204 ? -10.160 2.956 9.290 1.00 96.06 204 VAL A CA 1
ATOM 1554 C C . VAL A 1 204 ? -9.979 1.565 8.702 1.00 96.06 204 VAL A C 1
ATOM 1556 O O . VAL A 1 204 ? -9.499 0.642 9.356 1.00 96.06 204 VAL A O 1
ATOM 1559 N N . THR A 1 205 ? -10.349 1.410 7.439 1.00 96.25 205 THR A N 1
ATOM 1560 C CA . THR A 1 205 ? -10.146 0.179 6.677 1.00 96.25 205 THR A CA 1
ATOM 1561 C C . THR A 1 205 ? -9.368 0.479 5.408 1.00 96.25 205 THR A C 1
ATOM 1563 O O . THR A 1 205 ? -9.705 1.410 4.679 1.00 96.25 205 THR A O 1
ATOM 1566 N N . VAL A 1 206 ? -8.348 -0.323 5.116 1.00 97.94 206 VAL A N 1
ATOM 1567 C CA . VAL A 1 206 ? -7.621 -0.263 3.845 1.00 97.94 206 VAL A CA 1
ATOM 1568 C C . VAL A 1 206 ? -8.087 -1.407 2.957 1.00 97.94 206 VAL A C 1
ATOM 1570 O O . VAL A 1 206 ? -8.113 -2.558 3.389 1.00 97.94 206 VAL A O 1
ATOM 1573 N N . ILE A 1 207 ? -8.448 -1.105 1.714 1.00 97.50 207 ILE A N 1
ATOM 1574 C CA . ILE A 1 207 ? -8.883 -2.086 0.718 1.00 97.50 207 ILE A CA 1
ATOM 1575 C C . ILE A 1 207 ? -7.928 -2.021 -0.465 1.00 97.50 207 ILE A C 1
ATOM 1577 O O . ILE A 1 207 ? -7.848 -0.995 -1.134 1.00 97.50 207 ILE A O 1
ATOM 1581 N N . VAL A 1 208 ? -7.252 -3.127 -0.763 1.00 97.50 208 VAL A N 1
ATOM 1582 C CA . VAL A 1 208 ? -6.398 -3.267 -1.948 1.00 97.50 208 VAL A CA 1
ATOM 1583 C C . VAL A 1 208 ? -7.113 -4.126 -2.978 1.00 97.50 208 VAL A C 1
ATOM 1585 O O . VAL A 1 208 ? -7.580 -5.219 -2.654 1.00 97.50 208 VAL A O 1
ATOM 1588 N N . ARG A 1 209 ? -7.213 -3.631 -4.213 1.00 96.25 209 ARG A N 1
ATOM 1589 C CA . ARG A 1 209 ? -7.912 -4.281 -5.327 1.00 96.25 209 ARG A CA 1
ATOM 1590 C C . ARG A 1 209 ? -6.953 -4.615 -6.460 1.00 96.25 209 ARG A C 1
ATOM 1592 O O . ARG A 1 209 ? -6.029 -3.854 -6.750 1.00 96.25 209 ARG A O 1
ATOM 1599 N N . GLU A 1 210 ? -7.217 -5.744 -7.110 1.00 94.00 210 GLU A N 1
ATOM 1600 C CA . GLU A 1 210 ? -6.493 -6.155 -8.312 1.00 94.00 210 GLU A CA 1
ATOM 1601 C C . GLU A 1 210 ? -6.751 -5.221 -9.491 1.00 94.00 210 GLU A C 1
ATOM 1603 O O . GLU A 1 210 ? -7.728 -4.471 -9.491 1.00 94.00 210 GLU A O 1
ATOM 1608 N N . ILE A 1 211 ? -5.875 -5.287 -10.497 1.00 87.62 211 ILE A N 1
ATOM 1609 C CA . ILE A 1 211 ? -6.057 -4.578 -11.768 1.00 87.62 211 ILE A CA 1
ATOM 1610 C C . ILE A 1 211 ? -7.419 -4.979 -12.340 1.00 87.62 211 ILE A C 1
ATOM 1612 O O . ILE A 1 211 ? -7.706 -6.168 -12.474 1.00 87.62 211 ILE A O 1
ATOM 1616 N N . ALA A 1 212 ? -8.263 -3.988 -12.634 1.00 72.56 212 ALA A N 1
ATOM 1617 C CA . ALA A 1 212 ? -9.555 -4.241 -13.256 1.00 72.56 212 ALA A CA 1
ATOM 1618 C C . ALA A 1 212 ? -9.325 -4.862 -14.643 1.00 72.56 212 ALA A C 1
ATOM 1620 O O . ALA A 1 212 ? -8.683 -4.245 -15.492 1.00 72.56 212 ALA A O 1
ATOM 1621 N N . THR A 1 213 ? -9.795 -6.097 -14.821 1.00 55.97 213 THR A N 1
ATOM 1622 C CA . THR A 1 213 ? -9.815 -6.821 -16.102 1.00 55.97 213 THR A CA 1
ATOM 1623 C C . THR A 1 213 ? -10.933 -6.333 -17.000 1.00 55.97 213 THR A C 1
ATOM 1625 O O . THR A 1 213 ? -12.039 -6.119 -16.449 1.00 55.97 213 THR A O 1
#